Protein AF-R7UUR4-F1 (afdb_monomer_lite)

Secondary structure (DSSP, 8-state):
------EEEEEE-TTSPP-TTPEEPSS--GGG-SEEEEPPPSSGGGSS-EE---S-TTS--S-EEEEHHHHH-HHHHHTT--HHHHHHHHHHHHHH-----S-SSGGGSEEE-TTS-EEE--S-TT--EEEEETTT--BS--EETTEE-TTEEEEE---TT---S-HHHHTTSTT--S--BS-TTSTTB--TTS--HHHHHTTT--HHHHHHHSHHHHT------S--PPEEEEEE--SS---------SGGGGGGGHHHHTT-

Structure (mmCIF, N/CA/C/O backbone):
data_AF-R7UUR4-F1
#
_entry.id   AF-R7UUR4-F1
#
loop_
_atom_site.group_PDB
_atom_site.id
_atom_site.type_symbol
_atom_site.label_atom_id
_atom_site.label_alt_id
_atom_site.label_comp_id
_atom_site.label_asym_id
_atom_site.label_entity_id
_atom_site.label_seq_id
_atom_site.pdbx_PDB_ins_code
_atom_site.Cartn_x
_atom_site.Cartn_y
_atom_site.Cartn_z
_atom_site.occupancy
_atom_site.B_iso_or_equiv
_atom_site.auth_seq_id
_atom_site.auth_comp_id
_atom_site.auth_asym_id
_atom_site.auth_atom_id
_atom_site.pdbx_PDB_model_num
ATOM 1 N N . GLN A 1 1 ? -17.956 2.067 -7.823 1.00 68.88 1 GLN A N 1
ATOM 2 C CA . GLN A 1 1 ? -18.204 1.798 -6.394 1.00 68.88 1 GLN A CA 1
ATOM 3 C C . GLN A 1 1 ? -16.988 2.270 -5.619 1.00 68.88 1 GLN A C 1
ATOM 5 O O . GLN A 1 1 ? -15.881 2.048 -6.101 1.00 68.88 1 GLN A O 1
ATOM 10 N N . HIS A 1 2 ? -17.188 2.986 -4.513 1.00 73.00 2 HIS A N 1
ATOM 11 C CA . HIS A 1 2 ? -16.115 3.606 -3.731 1.00 73.00 2 HIS A CA 1
ATOM 12 C C . HIS A 1 2 ? -16.184 3.105 -2.290 1.00 73.00 2 HIS A C 1
ATOM 14 O O . HIS A 1 2 ? -17.275 2.951 -1.750 1.00 73.00 2 HIS A O 1
ATOM 20 N N . PHE A 1 3 ? -15.024 2.871 -1.682 1.00 84.75 3 PHE A N 1
ATOM 21 C CA . PHE A 1 3 ? -14.911 2.517 -0.269 1.00 84.75 3 PHE A CA 1
ATOM 22 C C . PHE A 1 3 ? -14.432 3.719 0.532 1.00 84.75 3 PHE A C 1
ATOM 24 O O . PHE A 1 3 ? -13.671 4.548 0.033 1.00 84.75 3 PHE A O 1
ATOM 31 N N . TYR A 1 4 ? -14.855 3.783 1.787 1.00 88.69 4 TYR A N 1
ATOM 32 C CA . TYR A 1 4 ? -14.419 4.790 2.741 1.00 88.69 4 TYR A CA 1
ATOM 33 C C . TYR A 1 4 ? -14.471 4.210 4.155 1.00 88.69 4 TYR A C 1
ATOM 35 O O . TYR A 1 4 ? -15.160 3.222 4.416 1.00 88.69 4 TYR A O 1
ATOM 43 N N . PHE A 1 5 ? -13.741 4.833 5.073 1.00 91.50 5 PHE A N 1
ATOM 44 C CA . PHE A 1 5 ? -13.812 4.493 6.489 1.00 91.50 5 PHE A CA 1
ATOM 45 C C . PHE A 1 5 ? -15.018 5.205 7.107 1.00 91.50 5 PHE A C 1
ATOM 47 O O . PHE A 1 5 ? -15.058 6.432 7.138 1.00 91.50 5 PHE A O 1
ATOM 54 N N . GLY A 1 6 ? -16.009 4.448 7.582 1.00 91.62 6 GLY A N 1
ATOM 55 C CA . GLY A 1 6 ? -17.209 5.020 8.204 1.00 91.62 6 GLY A CA 1
ATOM 56 C C . GLY A 1 6 ? -16.988 5.444 9.658 1.00 91.62 6 GLY A C 1
ATOM 57 O O . GLY A 1 6 ? -17.311 6.567 10.048 1.00 91.62 6 GLY A O 1
ATOM 58 N N . GLU A 1 7 ? -16.409 4.558 10.465 1.00 94.06 7 GLU A N 1
ATOM 59 C CA . GLU A 1 7 ? -16.083 4.804 11.870 1.00 94.06 7 GLU A CA 1
ATOM 60 C C . GLU A 1 7 ? -14.688 4.258 12.181 1.00 94.06 7 GLU A C 1
ATOM 62 O O . GLU A 1 7 ? -14.289 3.215 11.670 1.00 94.06 7 GLU A O 1
ATOM 67 N N . VAL A 1 8 ? -13.943 4.989 13.007 1.00 95.19 8 VAL A N 1
ATOM 68 C CA . VAL A 1 8 ? -12.624 4.605 13.509 1.00 95.19 8 VAL A CA 1
ATOM 69 C C . VAL A 1 8 ? -12.649 4.721 15.025 1.00 95.19 8 VAL A C 1
ATOM 71 O O . VAL A 1 8 ? -12.839 5.810 15.577 1.00 95.19 8 VAL A O 1
ATOM 74 N N . ILE A 1 9 ? -12.436 3.599 15.705 1.00 96.06 9 ILE A N 1
ATOM 75 C CA . ILE A 1 9 ? -12.397 3.542 17.164 1.00 96.06 9 ILE A CA 1
ATOM 76 C C . ILE A 1 9 ? -10.942 3.443 17.612 1.00 96.06 9 ILE A C 1
ATOM 78 O O . ILE A 1 9 ? -10.202 2.551 17.210 1.00 96.06 9 ILE A O 1
ATOM 82 N N . VAL A 1 10 ? -10.521 4.383 18.450 1.00 95.12 10 VAL A N 1
ATOM 83 C CA . VAL A 1 10 ? -9.152 4.489 18.944 1.00 95.12 10 VAL A CA 1
ATOM 84 C C . VAL A 1 10 ? -9.124 4.107 20.417 1.00 95.12 10 VAL A C 1
ATOM 86 O O . VAL A 1 10 ? -9.601 4.851 21.280 1.00 95.12 10 VAL A O 1
ATOM 89 N N . LEU A 1 11 ? -8.522 2.955 20.706 1.00 94.44 11 LEU A N 1
ATOM 90 C CA . LEU A 1 11 ? -8.260 2.503 22.065 1.00 94.44 11 LEU A CA 1
ATOM 91 C C . LEU A 1 11 ? -7.103 3.303 22.683 1.00 94.44 11 LEU A C 1
ATOM 93 O O . LEU A 1 11 ? -5.951 3.209 22.261 1.00 94.44 11 LEU A O 1
ATOM 97 N N . ILE A 1 12 ? -7.409 4.102 23.703 1.00 92.81 12 ILE A N 1
ATOM 98 C CA . ILE A 1 12 ? -6.443 4.959 24.389 1.00 92.81 12 ILE A CA 1
ATOM 99 C C . ILE A 1 12 ? -5.654 4.164 25.444 1.00 92.81 12 ILE A C 1
ATOM 101 O O . ILE A 1 12 ? -6.260 3.484 26.281 1.00 92.81 12 ILE A O 1
ATOM 105 N N . PRO A 1 13 ? -4.312 4.306 25.500 1.00 88.69 13 PRO A N 1
ATOM 106 C CA . PRO A 1 13 ? -3.494 3.668 26.527 1.00 88.69 13 PRO A CA 1
ATOM 107 C C . PRO A 1 13 ? -3.907 4.046 27.954 1.00 88.69 13 PRO A C 1
ATOM 109 O O . PRO A 1 13 ? -4.183 5.209 28.259 1.00 88.69 13 PRO A O 1
ATOM 112 N N . LYS A 1 14 ? -3.824 3.084 28.883 1.00 85.06 14 LYS A N 1
ATOM 113 C CA . LYS A 1 14 ? -4.091 3.306 30.321 1.00 85.06 14 LYS A CA 1
ATOM 114 C C . LYS A 1 14 ? -3.229 4.404 30.946 1.00 85.06 14 LYS A C 1
ATOM 116 O O . LYS A 1 14 ? -3.643 5.015 31.929 1.00 85.06 14 LYS A O 1
ATOM 121 N N . THR A 1 15 ? -2.040 4.631 30.393 1.00 86.94 15 THR A N 1
ATOM 122 C CA . THR A 1 15 ? -1.073 5.631 30.859 1.00 86.94 15 THR A CA 1
ATOM 123 C C . THR A 1 15 ? -1.507 7.067 30.571 1.00 86.94 15 THR A C 1
ATOM 125 O O . THR A 1 15 ? -0.958 7.991 31.163 1.00 86.94 15 THR A O 1
ATOM 128 N N . TRP A 1 16 ? -2.481 7.286 29.682 1.00 88.88 16 TRP A N 1
ATOM 129 C CA . TRP A 1 16 ? -2.965 8.625 29.356 1.00 88.88 16 TRP A CA 1
ATOM 130 C C . TRP A 1 16 ? -4.008 9.097 30.372 1.00 88.88 16 TRP A C 1
ATOM 132 O O . TRP A 1 16 ? -4.837 8.321 30.861 1.00 88.88 16 TRP A O 1
ATOM 142 N N . SER A 1 17 ? -4.005 10.396 30.674 1.00 89.56 17 SER A N 1
ATOM 143 C CA . SER A 1 17 ? -5.012 11.002 31.549 1.00 89.56 17 SER A CA 1
ATOM 144 C C . SER A 1 17 ? -6.419 10.845 30.954 1.00 89.56 17 SER A C 1
ATOM 146 O O . SER A 1 17 ? -6.593 11.040 29.745 1.00 89.56 17 SER A O 1
ATOM 148 N N . PRO A 1 18 ? -7.429 10.488 31.769 1.00 85.75 18 PRO A N 1
ATOM 149 C CA . PRO A 1 18 ? -8.798 10.354 31.287 1.00 85.75 18 PRO A CA 1
ATOM 150 C C . PRO A 1 18 ? -9.324 11.711 30.812 1.00 85.75 18 PRO A C 1
ATOM 152 O O . PRO A 1 18 ? -9.072 12.738 31.443 1.00 85.75 18 PRO A O 1
ATOM 155 N N . LYS A 1 19 ? -10.060 11.713 29.699 1.00 89.69 19 LYS A N 1
ATOM 156 C CA . LYS A 1 19 ? -10.781 12.885 29.194 1.00 89.69 19 LYS A CA 1
ATOM 157 C C . LYS A 1 19 ? -12.272 12.583 29.159 1.00 89.69 19 LYS A C 1
ATOM 159 O O . LYS A 1 19 ? -12.662 11.445 28.933 1.00 89.69 19 LYS A O 1
ATOM 164 N N . LEU A 1 20 ? -13.093 13.619 29.339 1.00 87.12 20 LEU A N 1
ATOM 165 C CA . LEU A 1 20 ? -14.551 13.485 29.445 1.00 87.12 20 LEU A CA 1
ATOM 166 C C . LEU A 1 20 ? -15.206 12.888 28.186 1.00 87.12 20 LEU A C 1
ATOM 168 O O . LEU A 1 20 ? -16.241 12.247 28.284 1.00 87.12 20 LEU A O 1
ATOM 172 N N . HIS A 1 21 ? -14.608 13.097 27.011 1.00 89.69 21 HIS A N 1
ATOM 173 C CA . HIS A 1 21 ? -15.119 12.581 25.737 1.00 89.69 21 HIS A CA 1
ATOM 174 C C . HIS A 1 21 ? -14.650 11.155 25.414 1.00 89.69 21 HIS A C 1
ATOM 176 O O . HIS A 1 21 ? -14.950 10.658 24.332 1.00 89.69 21 HIS A O 1
ATOM 182 N N . TYR A 1 22 ? -13.877 10.511 26.293 1.00 92.19 22 TYR A N 1
ATOM 183 C CA . TYR A 1 22 ? -13.515 9.111 26.101 1.00 92.19 22 TYR A CA 1
ATOM 184 C C . TYR A 1 22 ? -14.689 8.229 26.513 1.00 92.19 22 TYR A C 1
ATOM 186 O O . TYR A 1 22 ? -15.186 8.336 27.632 1.00 92.19 22 TYR A O 1
ATOM 194 N N . GLY A 1 23 ? -15.120 7.368 25.596 1.00 90.56 23 GLY A N 1
ATOM 195 C CA . GLY A 1 23 ? -16.073 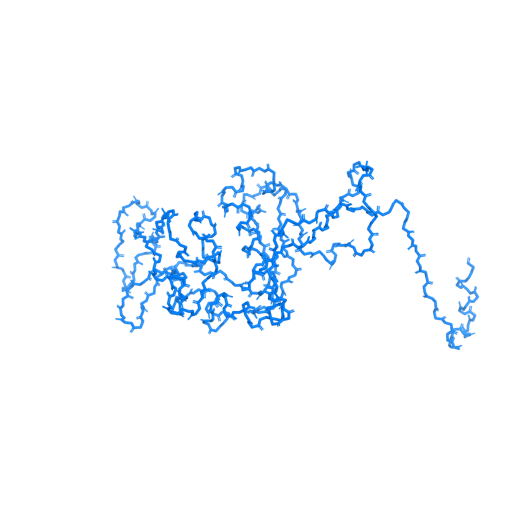6.309 25.883 1.00 90.56 23 GLY A CA 1
ATOM 196 C C . GLY A 1 23 ? -15.422 5.148 26.630 1.00 90.56 23 GLY A C 1
ATOM 197 O O . GLY A 1 23 ? -14.197 5.059 26.766 1.00 90.56 23 GLY A O 1
ATOM 198 N N . ASP A 1 24 ? -16.261 4.228 27.079 1.00 88.94 24 ASP A N 1
ATOM 199 C CA . ASP A 1 24 ? -15.811 2.954 27.616 1.00 88.94 24 ASP A CA 1
ATOM 200 C C . ASP A 1 24 ? -15.528 1.967 26.481 1.00 88.94 24 ASP A C 1
ATOM 202 O O . ASP A 1 24 ? -16.256 1.936 25.492 1.00 88.94 24 ASP A O 1
ATOM 206 N N . VAL A 1 25 ? -14.504 1.130 26.657 1.00 89.62 25 VAL A N 1
ATOM 207 C CA . VAL A 1 25 ? -14.295 -0.049 25.802 1.00 89.62 25 VAL A CA 1
ATOM 208 C C . VAL A 1 25 ? -15.478 -1.004 25.922 1.00 89.62 25 VAL A C 1
ATOM 210 O O . VAL A 1 25 ? -15.949 -1.296 27.033 1.00 89.62 25 VAL A O 1
ATOM 213 N N . GLU A 1 26 ? -15.912 -1.513 24.774 1.00 85.94 26 GLU A N 1
ATOM 214 C CA . GLU A 1 26 ? -16.935 -2.548 24.665 1.00 85.94 26 GLU A CA 1
ATOM 215 C C . GLU A 1 26 ? -16.303 -3.877 24.249 1.00 85.94 26 GLU A C 1
ATOM 217 O O . GLU A 1 26 ? -16.428 -4.864 24.977 1.00 85.94 26 GLU A O 1
ATOM 222 N N . GLN A 1 27 ? -15.592 -3.884 23.118 1.00 86.38 27 GLN A N 1
ATOM 223 C CA . GLN A 1 27 ? -14.971 -5.081 22.529 1.00 86.38 27 GLN A CA 1
ATOM 224 C C . GLN A 1 27 ? -13.542 -4.835 22.021 1.00 86.38 27 GLN A C 1
ATOM 226 O O . GLN A 1 27 ? -12.842 -5.779 21.664 1.00 86.38 27 GLN A O 1
ATOM 231 N N . GLU A 1 28 ? -13.095 -3.582 21.999 1.00 91.62 28 GLU A N 1
ATOM 232 C CA . GLU A 1 28 ? -11.815 -3.168 21.444 1.00 91.62 28 GLU A CA 1
ATOM 233 C C . GLU A 1 28 ? -10.657 -3.669 22.308 1.00 91.62 28 GLU A C 1
ATOM 235 O O . GLU A 1 28 ? -10.543 -3.347 23.494 1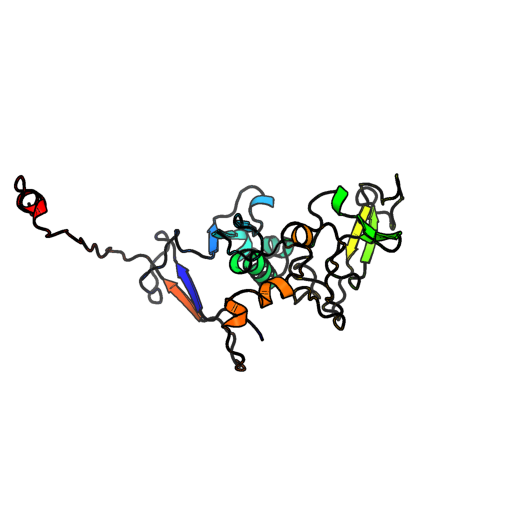.00 91.62 28 GLU A O 1
ATOM 240 N N . SER A 1 29 ? -9.760 -4.436 21.697 1.00 90.25 29 SER A N 1
ATOM 241 C CA . SER A 1 29 ? -8.604 -5.023 22.364 1.00 90.25 29 SER A CA 1
ATOM 242 C C . SER A 1 29 ? -7.406 -5.102 21.419 1.00 90.25 29 SER A C 1
ATOM 244 O O . SER A 1 29 ? -7.531 -4.868 20.218 1.00 90.25 29 SER A O 1
ATOM 246 N N . ILE A 1 30 ? -6.238 -5.455 21.961 1.00 86.94 30 ILE A N 1
ATOM 247 C CA . ILE A 1 30 ? -5.037 -5.700 21.151 1.00 86.94 30 ILE A CA 1
ATOM 248 C C . ILE A 1 30 ? -5.191 -6.924 20.235 1.00 86.94 30 ILE A C 1
ATOM 250 O O . ILE A 1 30 ? -4.599 -6.958 19.165 1.00 86.94 30 ILE A O 1
ATOM 254 N N . ASP A 1 31 ? -6.012 -7.901 20.624 1.00 88.88 31 ASP A N 1
ATOM 255 C CA . ASP A 1 31 ? -6.205 -9.148 19.873 1.00 88.88 31 ASP A CA 1
ATOM 256 C C . ASP A 1 31 ? -7.177 -8.978 18.694 1.00 88.88 31 ASP A C 1
ATOM 258 O O . ASP A 1 31 ? -7.245 -9.827 17.810 1.00 88.88 31 ASP A O 1
ATOM 262 N N . THR A 1 32 ? -7.938 -7.881 18.678 1.00 90.56 32 THR A N 1
ATOM 263 C CA . THR A 1 32 ? -8.959 -7.574 17.665 1.00 90.56 32 THR A CA 1
ATOM 264 C C . THR A 1 32 ? -8.643 -6.299 16.885 1.00 90.56 32 THR A C 1
ATOM 266 O O . THR A 1 32 ? -9.535 -5.730 16.264 1.00 90.56 32 THR A O 1
ATOM 269 N N . MET A 1 33 ? -7.418 -5.780 16.987 1.00 94.25 33 MET A N 1
ATOM 270 C CA . MET A 1 33 ? -7.048 -4.506 16.375 1.00 94.25 33 MET A CA 1
ATOM 271 C C . MET A 1 33 ? -6.783 -4.650 14.874 1.00 94.25 33 MET A C 1
ATOM 273 O O . MET A 1 33 ? -6.064 -5.550 14.448 1.00 94.25 33 MET A O 1
ATOM 277 N N . ASP A 1 34 ? -7.261 -3.691 14.085 1.00 96.50 34 ASP A N 1
ATOM 278 C CA . ASP A 1 34 ? -6.845 -3.560 12.685 1.00 96.50 34 ASP A CA 1
ATOM 279 C C . ASP A 1 34 ? -5.497 -2.841 12.561 1.00 96.50 34 ASP A C 1
ATOM 281 O O . ASP A 1 34 ? -4.689 -3.138 11.681 1.00 96.50 34 ASP A O 1
ATOM 285 N N . VAL A 1 35 ? -5.243 -1.879 13.457 1.00 97.00 35 VAL A N 1
ATOM 286 C CA . VAL A 1 35 ? -4.061 -1.012 13.431 1.00 97.00 35 VAL A CA 1
ATOM 287 C C . VAL A 1 35 ? -3.428 -0.918 14.816 1.00 97.00 35 VAL A C 1
ATOM 289 O O . VAL A 1 35 ? -4.050 -0.455 15.772 1.00 97.00 35 VAL A O 1
ATOM 292 N N . LEU A 1 36 ? -2.149 -1.274 14.904 1.00 95.38 36 LEU A N 1
ATOM 293 C CA . LEU A 1 36 ? -1.300 -1.050 16.066 1.00 95.38 36 LEU A CA 1
ATOM 294 C C . LEU A 1 36 ? -0.450 0.204 15.855 1.00 95.38 36 LEU A C 1
ATOM 296 O O . LEU A 1 36 ? 0.329 0.274 14.908 1.00 95.38 36 LEU A O 1
ATOM 300 N N . ILE A 1 37 ? -0.535 1.165 16.776 1.00 94.69 37 ILE A N 1
ATOM 301 C CA . ILE A 1 37 ? 0.374 2.317 16.808 1.00 94.69 37 ILE A CA 1
ATOM 302 C C . ILE A 1 37 ? 1.427 2.081 17.892 1.00 94.69 37 ILE A C 1
ATOM 304 O O . ILE A 1 37 ? 1.169 2.260 19.084 1.00 94.69 37 ILE A O 1
ATOM 308 N N . GLY A 1 38 ? 2.617 1.667 17.466 1.00 91.94 38 GLY A N 1
ATOM 309 C CA . GLY A 1 38 ? 3.773 1.443 18.326 1.00 91.94 38 GLY A CA 1
ATOM 310 C C . GLY A 1 38 ? 4.575 2.719 18.623 1.00 91.94 38 GLY A C 1
ATOM 311 O O . GLY A 1 38 ? 4.404 3.751 17.965 1.00 91.94 38 GLY A O 1
ATOM 312 N N . PRO A 1 39 ? 5.483 2.675 19.612 1.00 90.94 39 PRO A N 1
ATOM 313 C CA . PRO A 1 39 ? 6.430 3.757 19.849 1.00 90.94 39 PRO A CA 1
ATOM 314 C C . PRO A 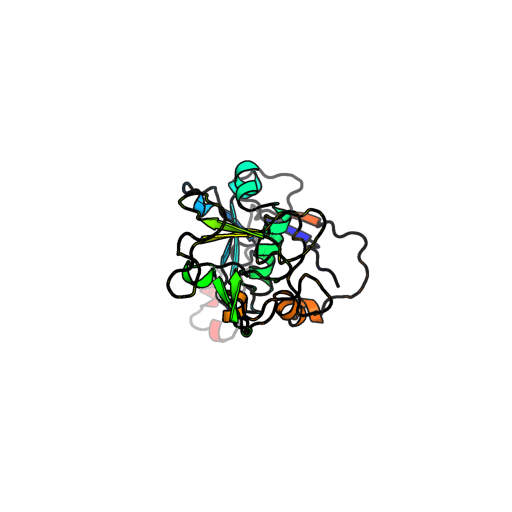1 39 ? 7.465 3.845 18.721 1.00 90.94 39 PRO A C 1
ATOM 316 O O . PRO A 1 39 ? 7.800 2.842 18.088 1.00 90.94 39 PRO A O 1
ATOM 319 N N . LYS A 1 40 ? 8.031 5.038 18.524 1.00 88.19 40 LYS A N 1
ATOM 320 C CA . LYS A 1 40 ? 9.165 5.274 17.631 1.00 88.19 40 LYS A CA 1
ATOM 321 C C . LYS A 1 40 ? 10.280 4.272 17.905 1.00 88.19 40 LYS A C 1
ATOM 323 O O . LYS A 1 40 ? 10.787 4.159 19.022 1.00 88.19 40 LYS A O 1
ATOM 328 N N . ALA A 1 41 ? 10.720 3.605 16.852 1.00 80.06 41 ALA A N 1
ATOM 329 C CA . ALA A 1 41 ? 11.875 2.740 16.895 1.00 80.06 41 ALA A CA 1
ATOM 330 C C . ALA A 1 41 ? 13.173 3.534 16.681 1.00 80.06 41 ALA A C 1
ATOM 332 O O . ALA A 1 41 ? 13.239 4.483 15.894 1.00 80.06 41 ALA A O 1
ATOM 333 N N . ASN A 1 42 ? 14.243 3.097 17.353 1.00 70.44 42 ASN A N 1
ATOM 334 C CA . ASN A 1 42 ? 15.568 3.724 17.268 1.00 70.44 42 ASN A CA 1
ATOM 335 C C . ASN A 1 42 ? 16.260 3.519 15.905 1.00 70.44 42 ASN A C 1
ATOM 337 O O . ASN A 1 42 ? 17.206 4.233 15.585 1.00 70.44 42 ASN A O 1
ATOM 341 N N . LYS A 1 43 ? 15.811 2.552 15.093 1.00 69.38 43 LYS A N 1
ATOM 342 C CA . LYS A 1 43 ? 16.287 2.350 13.715 1.00 69.38 43 LYS A CA 1
ATOM 343 C C . LYS A 1 43 ? 15.300 2.997 12.741 1.00 69.38 43 LYS A C 1
ATOM 345 O O . LYS A 1 43 ? 14.112 2.719 12.822 1.00 69.38 43 LYS A O 1
ATOM 350 N N . ILE A 1 44 ? 15.785 3.813 11.799 1.00 54.66 44 ILE A N 1
ATOM 351 C CA . ILE A 1 44 ? 14.941 4.561 10.840 1.00 54.66 44 ILE A CA 1
ATOM 352 C C . ILE A 1 44 ? 14.027 3.627 10.033 1.00 54.66 44 ILE A C 1
ATOM 354 O O . ILE A 1 44 ? 12.827 3.865 9.969 1.00 54.66 44 ILE A O 1
ATOM 358 N N . SER A 1 45 ? 14.561 2.518 9.504 1.00 59.59 45 SER A N 1
ATOM 359 C CA . SER A 1 45 ? 13.779 1.516 8.758 1.00 59.59 45 SER A CA 1
ATOM 360 C C . SER A 1 45 ? 12.714 0.801 9.596 1.00 59.59 45 SER A C 1
ATOM 362 O O . SER A 1 45 ? 11.879 0.097 9.047 1.00 59.59 45 SER A O 1
ATOM 364 N N . SER A 1 46 ? 12.737 0.969 10.919 1.00 67.31 46 SER A N 1
ATOM 365 C CA . SER A 1 46 ? 11.779 0.368 11.842 1.00 67.31 46 SER A CA 1
ATOM 366 C C . SER A 1 46 ? 10.576 1.276 12.133 1.00 67.31 46 SER A C 1
ATOM 368 O O . SER A 1 46 ? 9.709 0.867 12.901 1.00 67.31 46 SER A O 1
ATOM 370 N N . ASN A 1 47 ? 10.515 2.482 11.549 1.00 85.56 47 ASN A N 1
ATOM 371 C CA . ASN A 1 47 ? 9.336 3.356 11.620 1.00 85.56 47 ASN A CA 1
ATOM 372 C C . ASN A 1 47 ? 8.440 3.276 10.377 1.00 85.56 47 ASN A C 1
ATOM 374 O O . ASN A 1 47 ? 7.384 3.909 10.366 1.00 85.56 47 ASN A O 1
ATOM 378 N N . ALA A 1 48 ? 8.852 2.508 9.363 1.00 90.19 48 ALA A N 1
ATOM 379 C CA . ALA A 1 48 ? 8.070 2.285 8.159 1.00 90.19 48 ALA A CA 1
ATOM 380 C C . ALA A 1 48 ? 6.734 1.609 8.507 1.00 90.19 48 ALA A C 1
ATOM 382 O O . ALA A 1 48 ? 6.740 0.612 9.239 1.00 90.19 48 ALA A O 1
ATOM 383 N N . PRO A 1 49 ? 5.606 2.139 8.008 1.00 94.75 49 PRO A N 1
ATOM 384 C CA . PRO A 1 49 ? 4.341 1.418 7.999 1.00 94.75 49 PRO A CA 1
ATOM 385 C C . PRO A 1 49 ? 4.502 0.058 7.324 1.00 94.75 49 PRO A C 1
ATOM 387 O O . PRO A 1 49 ? 5.252 -0.062 6.356 1.00 94.75 49 PRO A O 1
ATOM 390 N N . TYR A 1 50 ? 3.854 -0.962 7.878 1.00 94.75 50 TYR A N 1
ATOM 391 C CA . TYR A 1 50 ? 3.791 -2.280 7.259 1.00 94.75 50 TYR A CA 1
ATOM 392 C C . TYR A 1 50 ? 2.556 -3.037 7.727 1.00 94.75 50 TYR A C 1
ATOM 394 O O . TYR A 1 50 ? 2.019 -2.780 8.806 1.00 94.75 50 TYR A O 1
ATOM 402 N N . THR A 1 51 ? 2.180 -4.050 6.961 1.00 96.75 51 THR A N 1
ATOM 403 C CA . THR A 1 51 ? 1.112 -4.980 7.304 1.00 96.75 51 THR A CA 1
ATOM 404 C C . THR A 1 51 ? 1.680 -6.374 7.512 1.00 96.75 51 THR A C 1
ATOM 406 O O . THR A 1 51 ? 2.436 -6.888 6.685 1.00 96.75 51 THR A O 1
ATOM 409 N N . LEU A 1 52 ? 1.304 -7.025 8.615 1.00 93.81 52 LEU A N 1
ATOM 410 C CA . LEU A 1 52 ? 1.640 -8.429 8.821 1.00 93.81 52 LEU A CA 1
ATOM 411 C C . LEU A 1 52 ? 0.668 -9.309 8.026 1.00 93.81 52 LEU A C 1
ATOM 413 O O . LEU A 1 52 ? -0.420 -9.636 8.490 1.00 93.81 52 LEU A O 1
ATOM 417 N N . GLN A 1 53 ? 1.066 -9.699 6.817 1.00 90.00 53 GLN A N 1
ATOM 418 C CA . GLN A 1 53 ? 0.239 -10.479 5.895 1.00 90.00 53 GLN A CA 1
ATOM 419 C C . GLN A 1 53 ? 0.864 -11.855 5.628 1.00 90.00 53 GLN A C 1
ATOM 421 O O . GLN A 1 53 ? 1.833 -11.984 4.881 1.00 90.00 53 GLN A O 1
ATOM 426 N N . MET A 1 54 ? 0.298 -12.900 6.242 1.00 88.94 54 MET A N 1
ATOM 427 C CA . MET A 1 54 ? 0.787 -14.287 6.122 1.00 88.94 54 MET A CA 1
ATOM 428 C C . MET A 1 54 ? -0.162 -15.202 5.328 1.00 88.94 54 MET A C 1
ATOM 430 O O . MET A 1 54 ? 0.239 -16.292 4.931 1.00 88.94 54 MET A O 1
ATOM 434 N N . LYS A 1 55 ? -1.413 -14.778 5.094 1.00 91.69 55 LYS A N 1
ATOM 435 C CA . LYS A 1 55 ? -2.491 -15.633 4.558 1.00 91.69 55 LYS A CA 1
ATOM 436 C C . LYS A 1 55 ? -2.566 -15.703 3.023 1.00 91.69 55 LYS A C 1
ATOM 438 O O . LYS A 1 55 ? -3.428 -16.398 2.498 1.00 91.69 55 LYS A O 1
ATOM 443 N N . GLY A 1 56 ? -1.664 -15.035 2.305 1.00 94.81 56 GLY A N 1
ATOM 444 C CA . GLY A 1 56 ? -1.626 -15.051 0.838 1.00 94.81 56 GLY A CA 1
ATOM 445 C C . GLY A 1 56 ? -2.561 -14.034 0.176 1.00 94.81 56 GLY A C 1
ATOM 446 O O . GLY A 1 56 ? -3.211 -13.233 0.849 1.00 94.81 56 GLY A O 1
ATOM 447 N N . CYS A 1 57 ? -2.616 -14.070 -1.157 1.00 97.25 57 CYS A N 1
ATOM 448 C CA . CYS A 1 57 ? -3.410 -13.132 -1.947 1.00 97.25 57 CYS A CA 1
ATOM 449 C C . CYS A 1 57 ? -4.918 -13.257 -1.685 1.00 97.25 57 CYS A C 1
ATOM 451 O O . CYS A 1 57 ? -5.426 -14.370 -1.548 1.00 97.25 57 CYS A O 1
ATOM 453 N N . GLY A 1 58 ? -5.638 -12.131 -1.636 1.00 96.81 58 GLY A N 1
ATOM 454 C CA . GLY A 1 58 ? -7.094 -12.110 -1.445 1.00 96.81 58 GLY A CA 1
ATOM 455 C C . GLY A 1 58 ? -7.548 -12.362 -0.005 1.00 96.81 58 GLY A C 1
ATOM 456 O O . GLY A 1 58 ? -8.747 -12.343 0.264 1.00 96.81 58 GLY A O 1
ATOM 457 N N . ASN A 1 59 ? -6.613 -12.611 0.917 1.00 97.12 59 ASN A N 1
ATOM 458 C CA . ASN A 1 59 ? -6.902 -12.937 2.307 1.00 97.12 59 ASN A CA 1
ATOM 459 C C . ASN A 1 59 ? -6.456 -11.817 3.242 1.00 97.12 59 ASN A C 1
ATOM 461 O O . ASN A 1 59 ? -5.376 -11.248 3.093 1.00 97.12 59 ASN A O 1
ATOM 465 N N . MET A 1 60 ? -7.274 -11.571 4.260 1.00 96.56 60 MET A N 1
ATOM 466 C CA . MET A 1 60 ? -7.014 -10.548 5.262 1.00 96.56 60 MET A CA 1
ATOM 467 C C . MET A 1 60 ? -5.741 -10.850 6.075 1.00 96.56 60 MET A C 1
ATOM 469 O O . MET A 1 60 ? -5.544 -11.969 6.565 1.00 96.56 60 MET A O 1
ATOM 473 N N . GLY A 1 61 ? -4.885 -9.841 6.227 1.00 95.94 61 GLY A N 1
ATOM 474 C CA . GLY A 1 61 ? -3.715 -9.851 7.099 1.00 95.94 61 GLY A CA 1
ATOM 475 C C . GLY A 1 61 ? -4.075 -9.895 8.588 1.00 95.94 61 GLY A C 1
ATOM 476 O O . GLY A 1 61 ? -5.239 -9.990 8.967 1.00 95.94 61 GLY A O 1
ATOM 477 N N . GLU A 1 62 ? -3.057 -9.855 9.443 1.00 94.69 62 GLU A N 1
ATOM 478 C CA . GLU A 1 62 ? -3.221 -9.889 10.902 1.00 94.69 62 GLU A CA 1
ATOM 479 C C . GLU A 1 62 ? -3.475 -8.491 11.475 1.00 94.69 62 GLU A C 1
ATOM 481 O O . GLU A 1 62 ? -4.466 -8.288 12.163 1.00 94.69 62 GLU A O 1
ATOM 486 N N . PHE A 1 63 ? -2.609 -7.519 11.165 1.00 96.31 63 PHE A N 1
ATOM 487 C CA . PHE A 1 63 ? -2.771 -6.111 11.548 1.00 96.31 63 PHE A CA 1
ATOM 488 C C . PHE A 1 63 ? -1.834 -5.206 10.735 1.00 96.31 63 PHE A C 1
ATOM 490 O O . PHE A 1 63 ? -0.815 -5.656 10.197 1.00 96.31 63 PHE A O 1
ATOM 497 N N . ILE A 1 64 ? -2.158 -3.915 10.701 1.00 97.69 64 ILE A N 1
ATOM 498 C CA . ILE A 1 64 ? -1.293 -2.836 10.217 1.00 97.69 64 ILE A CA 1
ATOM 499 C C . ILE A 1 64 ? -0.482 -2.297 11.393 1.00 97.69 64 ILE A C 1
ATOM 501 O O . ILE A 1 64 ? -1.030 -1.964 12.441 1.00 97.69 64 ILE A O 1
ATOM 505 N N . HIS A 1 65 ? 0.825 -2.154 11.228 1.00 96.12 65 HIS A N 1
ATOM 506 C CA . HIS A 1 65 ? 1.697 -1.515 12.201 1.00 96.12 65 HIS A CA 1
ATOM 507 C C . HIS A 1 65 ? 2.095 -0.115 11.737 1.00 96.12 65 HIS A C 1
ATOM 509 O O . HIS A 1 65 ? 2.746 0.058 10.707 1.00 96.12 65 HIS A O 1
ATOM 515 N N . LEU A 1 66 ? 1.784 0.882 12.559 1.00 95.88 66 LEU A N 1
ATOM 516 C CA . LEU A 1 66 ? 2.240 2.261 12.426 1.00 95.88 66 LEU A CA 1
ATOM 517 C C . LEU A 1 66 ? 3.080 2.645 13.647 1.00 95.88 66 LEU A C 1
ATOM 519 O O . LEU A 1 66 ? 3.036 1.992 14.688 1.00 95.88 66 LEU A O 1
ATOM 523 N N . THR A 1 67 ? 3.821 3.746 13.551 1.00 94.88 67 THR A N 1
ATOM 524 C CA . THR A 1 67 ? 4.552 4.313 14.695 1.00 94.88 67 THR A CA 1
ATOM 525 C C . THR A 1 67 ? 4.049 5.702 15.047 1.00 94.88 67 THR A C 1
ATOM 527 O O . THR A 1 67 ? 3.553 6.436 14.191 1.00 94.88 67 THR A O 1
ATOM 530 N N . ASP A 1 68 ? 4.204 6.111 16.304 1.00 92.81 68 ASP A N 1
ATOM 531 C CA . ASP A 1 68 ? 3.891 7.480 16.716 1.00 92.81 68 ASP A CA 1
ATOM 532 C C . ASP A 1 68 ? 4.745 8.531 15.982 1.00 92.81 68 ASP A C 1
ATOM 534 O O . ASP A 1 68 ? 4.253 9.630 15.725 1.00 92.81 68 ASP A O 1
ATOM 538 N N . ALA A 1 69 ? 5.970 8.179 15.577 1.00 92.94 69 ALA A N 1
ATOM 539 C CA . ALA A 1 69 ? 6.811 8.985 14.698 1.00 92.94 69 ALA A CA 1
ATOM 540 C C . ALA A 1 69 ? 6.144 9.201 13.338 1.00 92.94 69 ALA A C 1
ATOM 542 O O . ALA A 1 69 ? 5.936 10.345 12.951 1.00 92.94 69 ALA A O 1
ATOM 543 N N . PHE A 1 70 ? 5.720 8.130 12.659 1.00 93.50 70 PHE A N 1
ATOM 544 C CA . PHE A 1 70 ? 4.970 8.253 11.408 1.00 93.50 70 PHE A CA 1
ATOM 545 C C . PHE A 1 70 ? 3.710 9.117 11.585 1.00 93.50 70 PHE A C 1
ATOM 547 O O . PHE A 1 70 ? 3.423 9.977 10.754 1.00 93.50 70 PHE A O 1
ATOM 554 N N . MET A 1 71 ? 2.981 8.953 12.692 1.00 92.56 71 MET A N 1
ATOM 555 C CA . MET A 1 71 ? 1.735 9.686 12.937 1.00 92.56 71 MET A CA 1
ATOM 556 C C . MET A 1 71 ? 1.930 11.180 13.236 1.00 92.56 71 MET A C 1
ATOM 558 O O . MET A 1 71 ? 1.046 11.968 12.909 1.00 92.56 71 MET A O 1
ATOM 562 N N . LYS A 1 72 ? 3.041 11.577 13.873 1.00 93.38 72 LYS A N 1
ATOM 563 C CA . LYS A 1 72 ? 3.225 12.939 14.419 1.00 93.38 72 LYS A CA 1
ATOM 564 C C . LYS A 1 72 ? 4.333 13.758 13.758 1.00 93.38 72 LYS A C 1
ATOM 566 O O . LYS A 1 72 ? 4.299 14.978 13.859 1.00 93.38 72 LYS A O 1
ATOM 571 N N . ASP A 1 73 ? 5.323 13.113 13.152 1.00 93.25 73 ASP A N 1
ATOM 572 C CA . ASP A 1 73 ? 6.477 13.767 12.533 1.00 93.25 73 ASP A CA 1
ATOM 573 C C . ASP A 1 73 ? 6.300 13.784 11.011 1.00 93.25 73 ASP A C 1
ATOM 575 O O . ASP A 1 73 ? 6.302 12.739 10.356 1.00 93.25 73 ASP A O 1
ATOM 579 N N . ASP A 1 74 ? 6.097 14.974 10.445 1.00 93.12 74 ASP A N 1
ATOM 580 C CA . ASP A 1 74 ? 5.900 15.159 9.003 1.00 93.12 74 ASP A CA 1
ATOM 581 C C . ASP A 1 74 ? 7.141 14.783 8.189 1.00 93.12 74 ASP A C 1
ATOM 583 O O . ASP A 1 74 ? 7.000 14.196 7.120 1.00 93.12 74 ASP A O 1
ATOM 587 N N . SER A 1 75 ? 8.342 15.018 8.728 1.00 91.38 75 SER A N 1
ATOM 588 C CA . SER A 1 75 ? 9.607 14.626 8.092 1.00 91.38 75 SER A CA 1
ATOM 589 C C . SER A 1 75 ? 9.772 13.106 8.057 1.00 91.38 75 SER A C 1
ATOM 591 O O . SER A 1 75 ? 10.301 12.545 7.095 1.00 91.38 75 SER A O 1
ATOM 593 N N . GLU A 1 76 ? 9.292 12.404 9.089 1.00 90.25 76 GLU A N 1
ATOM 594 C CA . GLU A 1 76 ? 9.272 10.941 9.073 1.00 90.25 76 GLU A CA 1
ATOM 595 C C . GLU A 1 76 ? 8.253 10.412 8.058 1.00 90.25 76 GLU A C 1
ATOM 597 O O . GLU A 1 76 ? 8.581 9.513 7.287 1.00 90.25 76 GLU A O 1
ATOM 602 N N . ALA A 1 77 ? 7.043 10.976 8.023 1.00 91.25 77 ALA A N 1
ATOM 603 C CA . ALA A 1 77 ? 5.988 10.534 7.113 1.00 91.25 77 ALA A CA 1
ATOM 604 C C . ALA A 1 77 ? 6.324 10.780 5.632 1.00 91.25 77 ALA A C 1
ATOM 606 O O . ALA A 1 77 ? 6.050 9.919 4.795 1.00 91.25 77 ALA A O 1
ATOM 607 N N . GLU A 1 78 ? 6.962 11.909 5.305 1.00 90.31 78 GLU A N 1
ATOM 608 C CA . GLU A 1 78 ? 7.309 12.294 3.929 1.00 90.31 78 GLU A CA 1
ATOM 609 C C . GLU A 1 78 ? 8.175 11.244 3.209 1.00 90.31 78 GLU A C 1
ATOM 611 O O . GLU A 1 78 ? 8.063 11.073 1.995 1.00 90.31 78 GLU A O 1
ATOM 616 N N . LYS A 1 79 ? 8.961 10.455 3.954 1.00 89.44 79 LYS A N 1
ATOM 617 C CA . LYS A 1 79 ? 9.773 9.347 3.416 1.00 89.44 79 LYS A CA 1
ATOM 618 C C . LYS A 1 79 ? 8.941 8.259 2.736 1.00 89.44 79 LYS A C 1
ATOM 620 O O . LYS A 1 79 ? 9.436 7.601 1.823 1.00 89.44 79 LYS A O 1
ATOM 625 N N . TYR A 1 80 ? 7.706 8.062 3.193 1.00 89.50 80 TYR A N 1
ATOM 626 C CA . TYR A 1 80 ? 6.793 7.021 2.713 1.00 89.50 80 TYR A CA 1
ATOM 627 C C . TYR A 1 80 ? 5.702 7.592 1.795 1.00 89.50 80 TYR A C 1
ATOM 629 O O . TYR A 1 80 ? 5.097 6.858 1.017 1.00 89.50 80 TYR A O 1
ATOM 637 N N . GLY A 1 81 ? 5.478 8.907 1.850 1.00 90.88 81 GLY A N 1
ATOM 638 C CA . GLY A 1 81 ? 4.468 9.621 1.075 1.00 90.88 81 GLY A CA 1
ATOM 639 C C . GLY A 1 81 ? 3.323 10.165 1.936 1.00 90.88 81 GLY A C 1
ATOM 640 O O . GLY A 1 81 ? 3.354 10.078 3.165 1.00 90.88 81 GLY A O 1
ATOM 641 N N . PRO A 1 82 ? 2.284 10.745 1.310 1.00 93.31 82 PRO A N 1
ATOM 642 C CA . PRO A 1 82 ? 1.142 11.290 2.036 1.00 93.31 82 PRO A CA 1
ATOM 643 C C . PRO A 1 82 ? 0.479 10.228 2.921 1.00 93.31 82 PRO A C 1
ATOM 645 O O . PRO A 1 82 ? 0.093 9.168 2.428 1.00 93.31 82 PRO A O 1
ATOM 648 N N . ARG A 1 83 ? 0.279 10.527 4.213 1.00 94.12 83 ARG A N 1
ATOM 649 C CA . ARG A 1 83 ? -0.236 9.561 5.207 1.00 94.12 83 ARG A CA 1
ATOM 650 C C . ARG A 1 83 ? -1.509 8.842 4.769 1.00 94.12 83 ARG A C 1
ATOM 652 O O . ARG A 1 83 ? -1.626 7.646 4.991 1.00 94.12 83 ARG A O 1
ATOM 659 N N . GLY A 1 84 ? -2.433 9.550 4.115 1.00 93.44 84 GLY A N 1
ATOM 660 C CA . GLY A 1 84 ? -3.661 8.948 3.589 1.00 93.44 84 GLY A CA 1
ATOM 661 C C . GLY A 1 84 ? -3.393 7.877 2.527 1.00 93.44 84 GLY A C 1
ATOM 662 O O . GLY A 1 84 ? -3.974 6.801 2.592 1.00 93.44 84 GLY A O 1
ATOM 663 N N . LYS A 1 85 ? -2.465 8.125 1.594 1.00 95.06 85 LYS A N 1
ATOM 664 C CA . LYS A 1 85 ? -2.085 7.143 0.566 1.00 95.06 85 LYS A CA 1
ATOM 665 C C . LYS A 1 85 ? -1.364 5.946 1.174 1.00 95.06 85 LYS A C 1
ATOM 667 O O . LYS A 1 85 ? -1.633 4.819 0.782 1.00 95.06 85 LYS A O 1
ATOM 672 N N . VAL A 1 86 ? -0.488 6.190 2.148 1.00 95.88 86 VAL A N 1
ATOM 673 C CA . VAL A 1 86 ? 0.217 5.125 2.874 1.00 95.88 86 VAL A CA 1
ATOM 674 C C . VAL A 1 86 ? -0.765 4.268 3.672 1.00 95.88 86 VAL A C 1
ATOM 676 O O . VAL A 1 86 ? -0.681 3.049 3.625 1.00 95.88 86 VAL A O 1
ATOM 679 N N . LEU A 1 87 ? -1.754 4.879 4.330 1.00 95.75 87 LEU A N 1
ATOM 680 C CA . LEU A 1 87 ? -2.800 4.134 5.026 1.00 95.75 87 LEU A CA 1
ATOM 681 C C . LEU A 1 87 ? -3.627 3.277 4.061 1.00 95.75 87 LEU A C 1
ATOM 683 O O . LEU A 1 87 ? -3.908 2.132 4.378 1.00 95.75 87 LEU A O 1
ATOM 687 N N . VAL A 1 88 ? -3.999 3.797 2.887 1.00 96.31 88 VAL A N 1
ATOM 688 C CA . VAL A 1 88 ? -4.737 3.017 1.875 1.00 96.31 88 VAL A CA 1
ATOM 689 C C . VAL A 1 88 ? -3.870 1.900 1.282 1.00 96.31 88 VAL A C 1
ATOM 691 O O . VAL A 1 88 ? -4.384 0.821 1.000 1.00 96.31 88 VAL A O 1
ATOM 694 N N . HIS A 1 89 ? -2.566 2.134 1.125 1.00 97.38 89 HIS A N 1
ATOM 695 C CA . HIS A 1 89 ? -1.599 1.115 0.722 1.00 97.38 89 HIS A CA 1
ATOM 696 C C . HIS A 1 89 ? -1.554 -0.035 1.743 1.00 97.38 89 HIS A C 1
ATOM 698 O O . HIS A 1 89 ? -1.848 -1.173 1.393 1.00 97.38 89 HIS A O 1
ATOM 704 N N . GLU A 1 90 ? -1.340 0.263 3.026 1.00 97.62 90 GLU A N 1
ATOM 705 C CA . GLU A 1 90 ? -1.366 -0.762 4.079 1.00 97.62 90 GLU A CA 1
ATOM 706 C C . GLU A 1 90 ? -2.745 -1.409 4.243 1.00 97.62 90 GLU A C 1
ATOM 708 O O . GLU A 1 90 ? -2.853 -2.614 4.439 1.00 97.62 90 GLU A O 1
ATOM 713 N N . TRP A 1 91 ? -3.829 -0.649 4.084 1.00 97.25 91 TRP A N 1
ATOM 714 C CA . TRP A 1 91 ? -5.180 -1.207 4.094 1.00 97.25 91 TRP A CA 1
ATOM 715 C C . TRP A 1 91 ? -5.408 -2.191 2.944 1.00 97.25 91 TRP A C 1
ATOM 717 O O . TRP A 1 91 ? -6.111 -3.184 3.113 1.00 97.25 91 TRP A O 1
ATOM 727 N N . GLY A 1 92 ? -4.798 -1.954 1.781 1.00 97.25 92 GLY A N 1
ATOM 728 C CA . GLY A 1 92 ? -4.838 -2.880 0.655 1.00 97.25 92 GLY A CA 1
ATOM 729 C C . GLY A 1 92 ? -4.165 -4.218 0.969 1.00 97.25 92 GLY A C 1
ATOM 730 O O . GLY A 1 92 ? -4.741 -5.271 0.685 1.00 97.25 92 GLY A O 1
ATOM 731 N N . HIS A 1 93 ? -2.998 -4.188 1.617 1.00 97.88 93 HIS A N 1
ATOM 732 C CA . HIS A 1 93 ? -2.351 -5.390 2.154 1.00 97.88 93 HIS A CA 1
ATOM 733 C C . HIS A 1 93 ? -3.226 -6.067 3.212 1.00 97.88 93 HIS A C 1
ATOM 735 O O . HIS A 1 93 ? -3.472 -7.271 3.166 1.00 97.88 93 HIS A O 1
ATOM 741 N N . TYR A 1 94 ? -3.747 -5.279 4.151 1.00 97.81 94 TYR A N 1
ATOM 742 C CA . TYR A 1 94 ? -4.469 -5.783 5.307 1.00 97.81 94 TYR A CA 1
ATOM 743 C C . TYR A 1 94 ? -5.812 -6.391 4.945 1.00 97.81 94 TYR A C 1
ATOM 745 O O . TYR A 1 94 ? -6.070 -7.532 5.302 1.00 97.81 94 TYR A O 1
ATOM 753 N N . ARG A 1 95 ? -6.683 -5.661 4.252 1.00 96.44 95 ARG A N 1
ATOM 754 C CA . ARG A 1 95 ? -8.055 -6.115 4.034 1.00 96.44 95 ARG A CA 1
ATOM 755 C C . ARG A 1 95 ? -8.168 -7.085 2.868 1.00 96.44 95 ARG A C 1
ATOM 757 O O . ARG A 1 95 ? -8.897 -8.064 2.973 1.00 96.44 95 ARG A O 1
ATOM 764 N N . PHE A 1 96 ? -7.446 -6.815 1.783 1.00 96.94 96 PHE A N 1
ATOM 765 C CA . PHE A 1 96 ? -7.595 -7.533 0.516 1.00 96.94 96 PHE A CA 1
ATOM 766 C C . PHE A 1 96 ? -6.430 -8.480 0.211 1.00 96.94 96 PHE A C 1
ATOM 768 O O . PHE A 1 96 ? -6.466 -9.172 -0.804 1.00 96.94 96 PHE A O 1
ATOM 775 N N . GLY A 1 97 ? -5.390 -8.520 1.047 1.00 97.69 97 GLY A N 1
ATOM 776 C CA . GLY A 1 97 ? -4.232 -9.376 0.810 1.00 97.69 97 GLY A CA 1
ATOM 777 C C . GLY A 1 97 ? -3.470 -9.010 -0.464 1.00 97.69 97 GLY A C 1
ATOM 778 O O . GLY A 1 97 ? -2.976 -9.899 -1.153 1.00 97.69 97 GLY A O 1
ATOM 779 N N . LEU A 1 98 ? -3.414 -7.726 -0.824 1.00 97.94 98 LEU A N 1
ATOM 780 C CA . LEU A 1 98 ? -2.619 -7.261 -1.964 1.00 97.94 98 LEU A CA 1
ATOM 781 C C . LEU A 1 98 ? -1.119 -7.365 -1.676 1.00 97.94 98 LEU A C 1
ATOM 783 O O . LEU A 1 98 ? -0.703 -7.512 -0.531 1.00 97.94 98 LEU A O 1
ATOM 787 N N . TYR A 1 99 ? -0.294 -7.261 -2.708 1.00 97.50 99 TYR A N 1
ATOM 788 C CA . TYR A 1 99 ? 1.157 -7.203 -2.601 1.00 97.50 99 TYR A CA 1
ATOM 789 C C . TYR A 1 99 ? 1.720 -6.039 -3.408 1.00 97.50 99 TYR A C 1
ATOM 791 O O . TYR A 1 99 ? 1.082 -5.504 -4.311 1.00 97.50 99 TYR A O 1
ATOM 799 N N . ASP A 1 100 ? 2.960 -5.681 -3.087 1.00 96.62 100 ASP A N 1
ATOM 800 C CA . ASP A 1 100 ? 3.685 -4.629 -3.778 1.0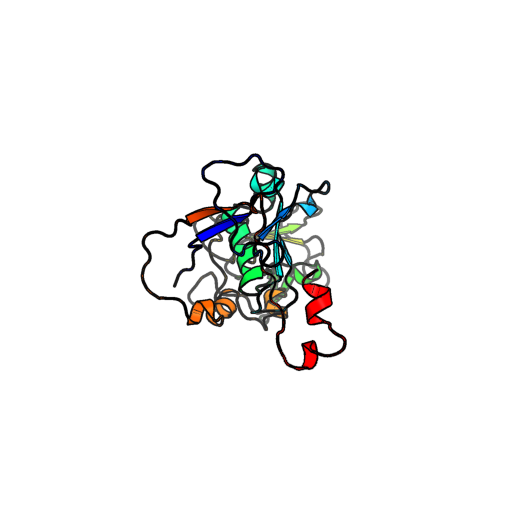0 96.62 100 ASP A CA 1
ATOM 801 C C . ASP A 1 100 ? 3.882 -4.942 -5.269 1.00 96.62 100 ASP A C 1
ATOM 803 O O . ASP A 1 100 ? 4.274 -6.044 -5.678 1.00 96.62 100 ASP A O 1
ATOM 807 N N . GLU A 1 101 ? 3.667 -3.913 -6.082 1.00 96.88 101 GLU A N 1
ATOM 808 C CA . GLU A 1 101 ? 3.824 -3.911 -7.537 1.00 96.88 101 GLU A CA 1
ATOM 809 C C . GLU A 1 101 ? 5.146 -3.256 -7.975 1.00 96.88 101 GLU A C 1
ATOM 811 O O . GLU A 1 101 ? 5.367 -2.996 -9.159 1.00 96.88 101 GLU A O 1
ATOM 816 N N . TYR A 1 102 ? 6.046 -2.979 -7.026 1.00 94.25 102 TYR A N 1
ATOM 817 C CA . TYR A 1 102 ? 7.415 -2.523 -7.267 1.00 94.25 102 TYR A CA 1
ATOM 818 C C . TYR A 1 102 ? 8.437 -3.638 -6.992 1.00 94.25 102 TYR A C 1
ATOM 820 O O . TYR A 1 102 ? 8.161 -4.574 -6.240 1.00 94.25 102 TYR A O 1
ATOM 828 N N . PRO A 1 103 ? 9.640 -3.566 -7.592 1.00 93.62 103 PRO A N 1
ATOM 829 C CA . PRO A 1 103 ? 10.645 -4.608 -7.419 1.00 93.62 103 PRO A CA 1
ATOM 830 C C . PRO A 1 103 ? 11.227 -4.621 -6.000 1.00 93.62 103 PRO A C 1
ATOM 832 O O . PRO A 1 103 ? 11.692 -3.591 -5.505 1.00 93.62 103 PRO A O 1
ATOM 835 N N . LEU A 1 104 ? 11.266 -5.806 -5.380 1.00 88.31 104 LEU A N 1
ATOM 836 C CA . LEU A 1 104 ? 11.853 -6.028 -4.048 1.00 88.31 104 LEU A CA 1
ATOM 837 C C . LEU A 1 104 ? 13.317 -6.483 -4.099 1.00 88.31 104 LEU A C 1
ATOM 839 O O . LEU A 1 104 ? 14.029 -6.396 -3.099 1.00 88.31 104 LEU A O 1
ATOM 843 N N . SER A 1 105 ? 13.781 -6.963 -5.253 1.00 90.69 105 SER A N 1
ATOM 844 C CA . SER A 1 105 ? 15.153 -7.428 -5.433 1.00 90.69 105 SER A CA 1
ATOM 845 C C . SER A 1 105 ? 15.781 -6.880 -6.713 1.00 90.69 105 SER A C 1
ATOM 847 O O . SER A 1 105 ? 15.095 -6.404 -7.617 1.00 90.69 105 SER A O 1
ATOM 849 N N . ASP A 1 106 ? 17.113 -6.930 -6.787 1.00 87.62 106 ASP A N 1
ATOM 850 C CA . ASP A 1 106 ? 17.873 -6.388 -7.918 1.00 87.62 106 ASP A CA 1
ATOM 851 C C . ASP A 1 106 ? 17.500 -7.056 -9.252 1.00 87.62 106 ASP A C 1
ATOM 853 O O . ASP A 1 106 ? 17.429 -6.371 -10.270 1.00 87.62 106 ASP A O 1
ATOM 857 N N . LYS A 1 107 ? 17.221 -8.367 -9.235 1.00 89.31 107 LYS A N 1
ATOM 858 C CA . LYS A 1 107 ? 16.849 -9.158 -10.423 1.00 89.31 107 LYS A CA 1
ATOM 859 C C . LYS A 1 107 ? 15.447 -8.845 -10.950 1.00 89.31 107 LYS A C 1
ATOM 861 O O . LYS A 1 107 ? 15.176 -9.099 -12.113 1.00 89.31 107 LYS A O 1
ATOM 866 N N . ASP A 1 108 ? 14.581 -8.280 -10.112 1.00 93.69 108 ASP A N 1
ATOM 867 C CA . ASP A 1 108 ? 13.187 -8.020 -10.468 1.00 93.69 108 ASP A CA 1
ATOM 868 C C . ASP A 1 108 ? 13.008 -6.597 -11.004 1.00 93.69 108 ASP A C 1
ATOM 870 O O . ASP A 1 108 ? 11.889 -6.187 -11.268 1.00 93.69 108 ASP A O 1
ATOM 874 N N . ARG A 1 109 ? 14.073 -5.794 -11.134 1.00 94.62 109 ARG A N 1
ATOM 875 C CA . ARG A 1 109 ? 13.969 -4.389 -11.574 1.00 94.62 109 ARG A CA 1
ATOM 876 C C . ARG A 1 109 ? 13.620 -4.234 -13.042 1.00 94.62 109 ARG A C 1
ATOM 878 O O . ARG A 1 109 ? 12.961 -3.259 -13.398 1.00 94.62 109 ARG A O 1
ATOM 885 N N . PHE A 1 110 ? 14.108 -5.159 -13.856 1.00 96.00 110 PHE A N 1
ATOM 886 C CA . PHE A 1 110 ? 13.941 -5.160 -15.296 1.00 96.00 110 PHE A CA 1
ATOM 887 C C . PHE A 1 110 ? 13.661 -6.574 -15.768 1.00 96.00 110 PHE A C 1
ATOM 889 O O . PHE A 1 110 ? 14.155 -7.537 -15.184 1.00 96.00 110 PHE A O 1
ATOM 896 N N . TYR A 1 111 ? 12.894 -6.689 -16.838 1.00 95.19 111 TYR A N 1
ATOM 897 C CA . TYR A 1 111 ? 12.572 -7.960 -17.463 1.00 95.19 111 TYR A CA 1
ATOM 898 C C . TYR A 1 111 ? 12.481 -7.779 -18.978 1.00 95.19 111 TYR A C 1
ATOM 900 O O . TYR A 1 111 ? 12.381 -6.658 -19.476 1.00 95.19 111 TYR A O 1
ATOM 908 N N . ILE A 1 112 ? 12.551 -8.886 -19.712 1.00 95.50 112 ILE A N 1
ATOM 909 C CA . ILE A 1 112 ? 12.308 -8.896 -21.155 1.00 95.50 112 ILE A CA 1
ATOM 910 C C . ILE A 1 112 ? 10.836 -9.253 -21.348 1.00 95.50 112 ILE A C 1
ATOM 912 O O . ILE A 1 112 ? 10.405 -10.320 -20.908 1.00 95.50 112 ILE A O 1
ATOM 916 N N . SER A 1 113 ? 10.071 -8.356 -21.964 1.00 95.75 113 SER A N 1
ATOM 917 C CA . SER A 1 113 ? 8.660 -8.583 -22.269 1.00 95.75 113 SER A CA 1
ATOM 918 C C . SER A 1 113 ? 8.477 -9.683 -23.311 1.00 95.75 113 SER A C 1
ATOM 920 O O . SER A 1 113 ? 9.408 -10.052 -24.034 1.00 95.75 113 SER A O 1
ATOM 922 N N . SER A 1 114 ? 7.250 -10.177 -23.450 1.00 96.19 114 SER A N 1
ATOM 923 C CA . SER A 1 114 ? 6.871 -11.146 -24.486 1.00 96.19 114 SER A CA 1
ATOM 924 C C . SER A 1 114 ? 7.177 -10.665 -25.915 1.00 96.19 114 SER A C 1
ATOM 926 O O . SER A 1 114 ? 7.397 -11.479 -26.812 1.00 96.19 114 SER A O 1
ATOM 928 N N . TYR A 1 115 ? 7.268 -9.347 -26.114 1.00 94.50 115 TYR A N 1
ATOM 929 C CA . TYR A 1 115 ? 7.638 -8.704 -27.377 1.00 94.50 115 TYR A CA 1
ATOM 930 C C . TYR A 1 115 ? 9.154 -8.528 -27.570 1.00 94.50 115 TYR A C 1
ATOM 932 O O . TYR A 1 115 ? 9.583 -8.017 -28.603 1.00 94.50 115 TYR A O 1
ATOM 940 N N . GLY A 1 116 ? 9.976 -8.941 -26.602 1.00 93.88 116 GLY A N 1
ATOM 941 C CA . GLY A 1 116 ? 11.435 -8.843 -26.664 1.00 93.88 116 GLY A CA 1
ATOM 942 C C . GLY A 1 116 ? 12.005 -7.483 -26.253 1.00 93.88 116 GLY A C 1
ATOM 943 O O . GLY A 1 116 ? 13.190 -7.236 -26.475 1.00 93.88 116 GLY A O 1
ATOM 944 N N . PHE A 1 117 ? 11.201 -6.600 -25.654 1.00 93.25 117 PHE A N 1
ATOM 945 C CA . PHE A 1 117 ? 11.670 -5.304 -25.156 1.00 93.25 117 PHE A CA 1
ATOM 946 C C . PHE A 1 117 ? 12.108 -5.399 -23.696 1.00 93.25 117 PHE A C 1
ATOM 948 O O . PHE A 1 117 ? 11.474 -6.081 -22.895 1.00 93.25 117 PHE A O 1
ATOM 955 N N . ILE A 1 118 ? 13.178 -4.687 -23.344 1.00 94.25 118 ILE A N 1
ATOM 956 C CA . ILE A 1 118 ? 13.588 -4.520 -21.948 1.00 94.25 118 ILE A CA 1
ATOM 957 C C . ILE A 1 118 ? 12.647 -3.512 -21.294 1.00 94.25 118 ILE A C 1
ATOM 959 O O . ILE A 1 118 ? 12.606 -2.348 -21.690 1.00 94.25 118 ILE A O 1
ATOM 963 N N . GLU A 1 119 ? 11.943 -3.954 -20.262 1.00 95.75 119 GLU A N 1
ATOM 964 C CA . GLU A 1 119 ? 10.978 -3.158 -19.518 1.00 95.75 119 GLU A CA 1
ATOM 965 C C . GLU A 1 119 ? 11.406 -3.005 -18.063 1.00 95.75 119 GLU A C 1
ATOM 967 O O . GLU A 1 119 ? 11.951 -3.924 -17.449 1.00 95.75 119 GLU A O 1
ATOM 972 N N . ALA A 1 120 ? 11.142 -1.830 -17.493 1.00 95.94 120 ALA A N 1
ATOM 973 C CA . ALA A 1 120 ? 11.249 -1.626 -16.056 1.00 95.94 120 ALA A CA 1
ATOM 974 C C . ALA A 1 120 ? 10.029 -2.224 -15.352 1.00 95.94 120 ALA A C 1
ATOM 976 O O . ALA A 1 120 ? 8.904 -2.122 -15.838 1.00 95.94 120 ALA A O 1
ATOM 977 N N . THR A 1 121 ? 10.229 -2.783 -14.164 1.00 96.38 121 THR A N 1
ATOM 978 C CA . THR A 1 121 ? 9.131 -3.288 -13.337 1.00 96.38 121 THR A CA 1
ATOM 979 C C . THR A 1 121 ? 8.314 -2.131 -12.782 1.00 96.38 121 THR A C 1
ATOM 981 O O . THR A 1 121 ? 8.784 -1.322 -11.973 1.00 96.38 121 THR A O 1
ATOM 984 N N . ARG A 1 122 ? 7.072 -2.058 -13.246 1.00 94.94 122 ARG A N 1
ATOM 985 C CA . ARG A 1 122 ? 6.079 -1.042 -12.908 1.00 94.94 122 ARG A CA 1
ATOM 986 C C . ARG A 1 122 ? 4.691 -1.618 -13.109 1.00 94.94 122 ARG A C 1
ATOM 988 O O . ARG A 1 122 ? 4.505 -2.486 -13.961 1.00 94.94 122 ARG A O 1
ATOM 995 N N . CYS A 1 123 ? 3.731 -1.102 -12.350 1.00 95.06 123 CYS A N 1
ATOM 996 C CA . CYS A 1 123 ? 2.370 -1.608 -12.418 1.00 95.06 123 CYS A CA 1
ATOM 997 C C . CYS A 1 123 ? 1.681 -1.338 -13.760 1.00 95.06 123 CYS A C 1
ATOM 999 O O . CYS A 1 123 ? 1.004 -2.212 -14.272 1.00 95.06 123 CYS A O 1
ATOM 1001 N N . SER A 1 124 ? 1.874 -0.157 -14.349 1.00 94.19 124 SER A N 1
ATOM 1002 C CA . SER A 1 124 ? 1.354 0.181 -15.678 1.00 94.19 124 SER A CA 1
ATOM 1003 C C . SER A 1 124 ? 2.503 0.618 -16.576 1.00 94.19 124 SER A C 1
ATOM 1005 O O . SER A 1 124 ? 3.396 1.345 -16.132 1.00 94.19 124 SER A O 1
ATOM 1007 N N . LEU A 1 125 ? 2.479 0.188 -17.839 1.00 93.44 125 LEU A N 1
ATOM 1008 C CA . LEU A 1 125 ? 3.465 0.596 -18.844 1.00 93.44 125 LEU A CA 1
ATOM 1009 C C . LEU A 1 125 ? 3.346 2.084 -19.218 1.00 93.44 125 LEU A C 1
ATOM 1011 O O . LEU A 1 125 ? 4.327 2.669 -19.668 1.00 93.44 125 LEU A O 1
ATOM 1015 N N . GLU A 1 126 ? 2.197 2.710 -18.941 1.00 91.81 126 GLU A N 1
ATOM 1016 C CA . GLU A 1 126 ? 1.947 4.146 -19.152 1.00 91.81 126 GLU A CA 1
ATOM 1017 C C . GLU A 1 126 ? 2.679 5.042 -18.140 1.00 91.81 126 GLU A C 1
ATOM 1019 O O . GLU A 1 126 ? 2.722 6.263 -18.294 1.00 91.81 126 GLU A O 1
ATOM 1024 N N . ILE A 1 127 ? 3.264 4.467 -17.081 1.00 91.44 127 ILE A N 1
ATOM 1025 C CA . ILE A 1 127 ? 4.098 5.231 -16.150 1.00 91.44 127 ILE A CA 1
ATOM 1026 C C . ILE A 1 127 ? 5.401 5.596 -16.859 1.00 91.44 127 ILE A C 1
ATOM 1028 O O . ILE A 1 127 ? 6.313 4.769 -16.938 1.00 91.44 127 ILE A O 1
ATOM 1032 N N . ASP A 1 128 ? 5.515 6.835 -17.334 1.00 89.38 128 ASP A N 1
ATOM 1033 C CA . ASP A 1 128 ? 6.745 7.340 -17.943 1.00 89.38 128 ASP A CA 1
ATOM 1034 C C . ASP A 1 128 ? 7.856 7.556 -16.899 1.00 89.38 128 ASP A C 1
ATOM 1036 O O . ASP A 1 128 ? 7.620 7.803 -15.710 1.00 89.38 128 ASP A O 1
ATOM 1040 N N . GLY A 1 129 ? 9.105 7.463 -17.338 1.00 91.56 129 GLY A N 1
ATOM 1041 C CA . GLY A 1 129 ? 10.263 7.593 -16.471 1.00 91.56 129 GLY A CA 1
ATOM 1042 C C . GLY A 1 129 ? 11.583 7.609 -17.219 1.00 91.56 129 GLY A C 1
ATOM 1043 O O . GLY A 1 129 ? 11.646 7.490 -18.439 1.00 91.56 129 GLY A O 1
ATOM 1044 N N . GLU A 1 130 ? 12.663 7.778 -16.467 1.00 94.12 130 GLU A N 1
ATOM 1045 C CA . GLU A 1 130 ? 14.017 7.760 -17.011 1.00 94.12 130 GLU A CA 1
ATOM 1046 C C . GLU A 1 130 ? 14.861 6.687 -16.331 1.00 94.12 130 GLU A C 1
ATOM 1048 O O . GLU A 1 130 ? 14.787 6.478 -15.116 1.00 94.12 130 GLU A O 1
ATOM 1053 N N . LEU A 1 131 ? 15.694 6.025 -17.129 1.00 95.06 131 LEU A N 1
ATOM 1054 C CA . LEU A 1 131 ? 16.733 5.142 -16.625 1.00 95.06 131 LEU A CA 1
ATOM 1055 C C . LEU A 1 131 ? 17.936 5.965 -16.173 1.00 95.06 131 LEU A C 1
ATOM 1057 O O . LEU A 1 131 ? 18.322 6.932 -16.836 1.00 95.06 131 LEU A O 1
ATOM 1061 N N . TYR A 1 132 ? 18.528 5.573 -15.054 1.00 95.56 132 TYR A N 1
ATOM 1062 C CA . TYR A 1 132 ? 19.769 6.151 -14.560 1.00 95.56 132 TYR A CA 1
ATOM 1063 C C . TYR A 1 132 ? 20.565 5.117 -13.768 1.00 95.56 132 TYR A C 1
ATOM 1065 O O . TYR A 1 132 ? 19.997 4.225 -13.131 1.00 95.56 132 TYR A O 1
ATOM 1073 N N . ASN A 1 133 ? 21.883 5.265 -13.760 1.00 95.31 133 ASN A N 1
ATOM 1074 C CA . ASN A 1 133 ? 22.758 4.469 -12.913 1.00 95.31 133 ASN A CA 1
ATOM 1075 C C . ASN A 1 133 ? 22.781 5.073 -11.495 1.00 95.31 133 ASN A C 1
ATOM 1077 O O . ASN A 1 133 ? 23.131 6.239 -11.311 1.00 95.31 133 ASN A O 1
ATOM 1081 N N . SER A 1 134 ? 22.395 4.302 -10.473 1.00 93.94 134 SER A N 1
ATOM 1082 C CA . SER A 1 134 ? 22.305 4.803 -9.093 1.00 93.94 134 SER A CA 1
ATOM 1083 C C . SER A 1 134 ? 23.645 5.024 -8.397 1.00 93.94 134 SER A C 1
ATOM 1085 O O . SER A 1 134 ? 23.668 5.692 -7.368 1.00 93.94 134 SER A O 1
ATOM 1087 N N . GLU A 1 135 ? 24.730 4.454 -8.915 1.00 94.00 135 GLU A N 1
ATOM 1088 C CA . GLU A 1 135 ? 26.076 4.585 -8.347 1.00 94.00 135 GLU A CA 1
ATOM 1089 C C . GLU A 1 135 ? 26.807 5.804 -8.921 1.00 94.00 135 GLU A C 1
ATOM 1091 O O . GLU A 1 135 ? 27.463 6.532 -8.180 1.00 94.00 135 GLU A O 1
ATOM 1096 N N . THR A 1 136 ? 26.658 6.064 -10.225 1.00 93.56 136 THR A N 1
ATOM 1097 C CA . THR A 1 136 ? 27.323 7.188 -10.912 1.00 93.56 136 THR A CA 1
ATOM 1098 C C . THR A 1 136 ? 26.435 8.421 -11.073 1.00 93.56 136 THR A C 1
ATOM 1100 O O . THR A 1 136 ? 26.942 9.527 -11.240 1.00 93.56 136 THR A O 1
ATOM 1103 N N . GLY A 1 137 ? 25.110 8.255 -11.038 1.00 91.50 137 GLY A N 1
ATOM 1104 C CA . GLY A 1 137 ? 24.137 9.312 -11.325 1.00 91.50 137 GLY A CA 1
ATOM 1105 C C . GLY A 1 137 ? 23.961 9.623 -12.816 1.00 91.50 137 GLY A C 1
ATOM 1106 O O . GLY A 1 137 ? 23.182 10.516 -13.155 1.00 91.50 137 GLY A O 1
ATOM 1107 N N . ASN A 1 138 ? 24.652 8.904 -13.706 1.00 92.88 138 ASN A N 1
ATOM 1108 C CA . ASN A 1 138 ? 24.567 9.114 -15.149 1.00 92.88 138 ASN A CA 1
ATOM 1109 C C . ASN A 1 138 ? 23.179 8.751 -15.692 1.00 92.88 138 ASN A C 1
ATOM 1111 O O . ASN A 1 138 ? 22.536 7.806 -15.229 1.00 92.88 138 ASN A O 1
ATOM 1115 N N . LYS A 1 139 ? 22.730 9.503 -16.703 1.00 94.12 139 LYS A N 1
ATOM 1116 C CA . LYS A 1 139 ? 21.492 9.214 -17.434 1.00 94.12 139 LYS A CA 1
ATOM 1117 C C . LYS A 1 139 ? 21.686 7.989 -18.328 1.00 94.12 139 LYS A C 1
ATOM 1119 O O . LYS A 1 139 ? 22.701 7.881 -19.011 1.00 94.12 139 LYS A O 1
ATOM 1124 N N . GLY A 1 140 ? 20.673 7.132 -18.379 1.00 92.94 140 GLY A N 1
ATOM 1125 C CA . GLY A 1 140 ? 20.733 5.852 -19.074 1.00 92.94 140 GLY A CA 1
ATOM 1126 C C . GLY A 1 140 ? 21.412 4.772 -18.237 1.00 92.94 140 GLY A C 1
ATOM 1127 O O . GLY A 1 140 ? 21.835 5.009 -17.105 1.00 92.94 140 GLY A O 1
ATOM 1128 N N . CYS A 1 141 ? 21.472 3.574 -18.805 1.00 93.81 141 CYS A N 1
ATOM 1129 C CA . CYS A 1 141 ? 22.118 2.415 -18.208 1.00 93.81 141 CYS A CA 1
ATOM 1130 C C . CYS A 1 141 ? 22.795 1.598 -19.300 1.00 93.81 141 CYS A C 1
ATOM 1132 O O . CYS A 1 141 ? 22.288 1.524 -20.423 1.00 93.81 141 CYS A O 1
ATOM 1134 N N . GLU A 1 142 ? 23.906 0.959 -18.958 1.00 93.19 142 GLU A N 1
ATOM 1135 C CA . GLU A 1 142 ? 24.539 -0.020 -19.836 1.00 93.19 142 GLU A CA 1
ATOM 1136 C C . GLU A 1 142 ? 23.786 -1.354 -19.786 1.00 93.19 142 GLU A C 1
ATOM 1138 O O . GLU A 1 142 ? 23.202 -1.716 -18.761 1.00 93.19 142 GLU A O 1
ATOM 1143 N N . ILE A 1 143 ? 23.785 -2.084 -20.904 1.00 92.25 143 ILE A N 1
ATOM 1144 C CA . ILE A 1 143 ? 23.211 -3.429 -20.985 1.00 92.25 143 ILE A CA 1
ATOM 1145 C C . ILE A 1 143 ? 24.332 -4.445 -20.780 1.00 92.25 143 ILE A C 1
ATOM 1147 O O . ILE A 1 143 ? 25.289 -4.482 -21.551 1.00 92.25 143 ILE A O 1
ATOM 1151 N N . VAL A 1 144 ? 24.187 -5.283 -19.757 1.00 88.19 144 VAL A N 1
ATOM 1152 C CA . VAL A 1 144 ? 25.118 -6.351 -19.389 1.00 88.19 144 VAL A CA 1
ATOM 1153 C C . VAL A 1 144 ? 24.334 -7.660 -19.378 1.00 88.19 144 VAL A C 1
ATOM 1155 O O . VAL A 1 144 ? 23.307 -7.767 -18.715 1.00 88.19 144 VAL A O 1
ATOM 1158 N N . ASP A 1 145 ? 24.781 -8.646 -20.157 1.00 85.44 145 ASP A N 1
ATOM 1159 C CA . ASP A 1 145 ? 24.135 -9.964 -20.265 1.00 85.44 145 ASP A CA 1
ATOM 1160 C C . ASP A 1 145 ? 22.637 -9.915 -20.645 1.00 85.44 145 ASP A C 1
ATOM 1162 O O . ASP A 1 145 ? 21.828 -10.729 -20.206 1.00 85.44 145 ASP A O 1
ATOM 1166 N N . GLY A 1 146 ? 22.258 -8.950 -21.492 1.00 86.81 146 GLY A N 1
ATOM 1167 C CA . GLY A 1 146 ? 20.901 -8.822 -22.042 1.00 86.81 146 GLY A CA 1
ATOM 1168 C C . GLY A 1 146 ? 19.905 -8.055 -21.166 1.00 86.81 146 GLY A C 1
ATOM 1169 O O . GLY A 1 146 ? 18.782 -7.822 -21.608 1.00 86.81 146 GLY A O 1
ATOM 1170 N N . LEU A 1 147 ? 20.307 -7.609 -19.973 1.00 91.19 147 LEU A N 1
ATOM 1171 C CA . LEU A 1 147 ? 19.516 -6.733 -19.105 1.00 91.19 147 LEU A CA 1
ATOM 1172 C C . LEU A 1 147 ? 20.319 -5.494 -18.687 1.00 91.19 147 LEU A C 1
ATOM 1174 O O . LEU A 1 147 ? 21.541 -5.471 -18.828 1.00 91.19 147 LEU A O 1
ATOM 1178 N N . PRO A 1 148 ? 19.666 -4.436 -18.180 1.00 93.38 148 PRO A N 1
ATOM 1179 C CA . PRO A 1 148 ? 20.382 -3.299 -17.627 1.00 93.38 148 PRO A CA 1
ATOM 1180 C C . PRO A 1 148 ? 21.282 -3.713 -16.462 1.00 93.38 148 PRO A C 1
ATOM 1182 O O . PRO A 1 148 ? 20.931 -4.583 -15.663 1.00 93.38 148 PRO A O 1
ATOM 1185 N N . GLU A 1 149 ? 22.433 -3.055 -16.354 1.00 92.81 149 GLU A N 1
ATOM 1186 C CA . GLU A 1 149 ? 23.397 -3.259 -15.276 1.00 92.81 149 GLU A CA 1
ATOM 1187 C C . GLU A 1 149 ? 22.746 -3.206 -13.880 1.00 92.81 149 GLU A C 1
ATOM 1189 O O . GLU A 1 149 ? 21.742 -2.529 -13.648 1.00 92.81 149 GLU A O 1
ATOM 1194 N N . ARG A 1 150 ? 23.353 -3.872 -12.892 1.00 91.94 150 ARG A N 1
ATOM 1195 C CA . ARG A 1 150 ? 22.793 -3.991 -11.531 1.00 91.94 150 ARG A CA 1
ATOM 1196 C C . ARG A 1 150 ? 22.501 -2.639 -10.864 1.00 91.94 150 ARG A C 1
ATOM 1198 O O . ARG A 1 150 ? 21.545 -2.515 -10.087 1.00 91.94 150 ARG A O 1
ATOM 1205 N N . ALA A 1 151 ? 23.316 -1.627 -11.151 1.00 93.38 151 ALA A N 1
ATOM 1206 C CA . ALA A 1 151 ? 23.160 -0.264 -10.649 1.00 93.38 151 ALA A CA 1
ATOM 1207 C C . ALA A 1 151 ? 22.035 0.518 -11.354 1.00 93.38 151 ALA A C 1
ATOM 1209 O O . ALA A 1 151 ? 21.635 1.577 -10.875 1.00 93.38 151 ALA A O 1
ATOM 1210 N N . CYS A 1 152 ? 21.474 0.004 -12.448 1.00 95.19 152 CYS A N 1
ATOM 1211 C CA . CYS A 1 152 ? 20.407 0.668 -13.176 1.00 95.19 152 CYS A CA 1
ATOM 1212 C C . CYS A 1 152 ? 19.131 0.786 -12.336 1.00 95.19 152 CYS A C 1
ATOM 1214 O O . CYS A 1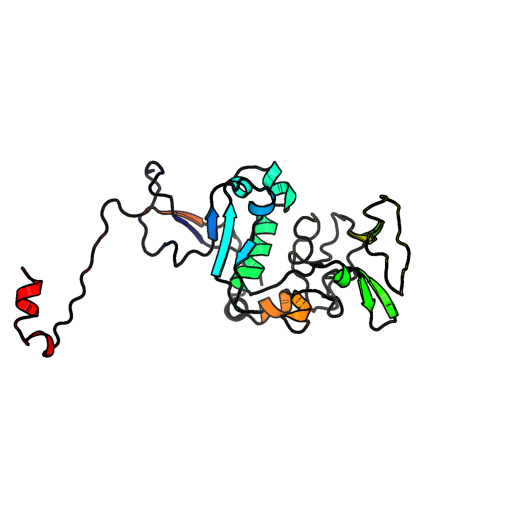 152 ? 18.716 -0.147 -11.636 1.00 95.19 152 CYS A O 1
ATOM 1216 N N . ARG A 1 153 ? 18.485 1.946 -12.393 1.00 94.81 153 ARG A N 1
ATOM 1217 C CA . ARG A 1 153 ? 17.200 2.224 -11.752 1.00 94.81 153 ARG A CA 1
ATOM 1218 C C . ARG A 1 153 ? 16.283 2.934 -12.731 1.00 94.81 153 ARG A C 1
ATOM 1220 O O . ARG A 1 153 ? 16.721 3.763 -13.521 1.00 94.81 153 ARG A O 1
ATOM 1227 N N . PHE A 1 154 ? 14.994 2.646 -12.610 1.00 95.00 154 PHE A N 1
ATOM 1228 C CA . PHE A 1 154 ? 13.940 3.404 -13.264 1.00 95.00 154 PHE A CA 1
ATOM 1229 C C . PHE A 1 154 ? 13.404 4.463 -12.301 1.00 95.00 154 PHE A C 1
ATOM 1231 O O . PHE A 1 154 ? 12.963 4.147 -11.194 1.00 95.00 154 PHE A O 1
ATOM 1238 N N . ARG A 1 155 ? 13.456 5.728 -12.715 1.00 92.50 155 ARG A N 1
ATOM 1239 C CA . ARG A 1 155 ? 12.844 6.848 -12.003 1.00 92.50 155 ARG A CA 1
ATOM 1240 C C . ARG A 1 155 ? 11.563 7.239 -12.721 1.00 92.50 155 ARG A C 1
ATOM 1242 O O . ARG A 1 155 ? 11.628 7.899 -13.755 1.00 92.50 155 ARG A O 1
ATOM 1249 N N . ALA A 1 156 ? 10.422 6.864 -12.153 1.00 91.69 156 ALA A N 1
ATOM 1250 C CA . ALA A 1 156 ? 9.128 7.339 -12.627 1.00 91.69 156 ALA A CA 1
ATOM 1251 C C . ALA A 1 156 ? 9.074 8.874 -12.556 1.00 91.69 156 ALA A C 1
ATOM 1253 O O . ALA A 1 156 ? 9.479 9.472 -11.551 1.00 91.69 156 ALA A O 1
ATOM 1254 N N . LYS A 1 157 ? 8.589 9.514 -13.620 1.00 87.50 157 LYS A N 1
ATOM 1255 C CA . LYS A 1 157 ? 8.335 10.955 -13.616 1.00 87.50 157 LYS A CA 1
ATOM 1256 C C . LYS A 1 157 ? 7.106 11.236 -12.758 1.00 87.50 157 LYS A C 1
ATOM 1258 O O . LYS A 1 157 ? 6.129 10.494 -12.781 1.00 87.50 157 LYS A O 1
ATOM 1263 N N . SER A 1 158 ? 7.165 12.311 -11.979 1.00 80.00 158 SER A N 1
ATOM 1264 C CA . SER A 1 158 ? 5.999 12.808 -11.249 1.00 80.00 158 SER A CA 1
ATOM 1265 C C . SER A 1 158 ? 5.235 13.769 -12.155 1.00 80.00 158 SER A C 1
ATOM 1267 O O . SER A 1 158 ? 5.670 14.901 -12.375 1.00 80.00 158 SER A O 1
ATOM 1269 N N . GLU A 1 159 ? 4.127 13.307 -12.728 1.00 75.06 159 GLU A N 1
ATOM 1270 C CA . GLU A 1 159 ? 3.281 14.102 -13.616 1.00 75.06 159 GLU A CA 1
ATOM 1271 C C . GLU A 1 159 ? 1.952 14.418 -12.940 1.00 75.06 159 GLU A C 1
ATOM 1273 O O . GLU A 1 159 ? 1.064 13.579 -12.899 1.00 75.06 159 GLU A O 1
ATOM 1278 N N . LYS A 1 160 ? 1.752 15.655 -12.471 1.00 66.75 160 LYS A N 1
ATOM 1279 C CA . LYS A 1 160 ? 0.547 16.064 -11.714 1.00 66.75 160 LYS A CA 1
ATOM 1280 C C . LYS A 1 160 ? -0.808 15.823 -12.408 1.00 66.75 160 LYS A C 1
ATOM 1282 O O . LYS A 1 160 ? -1.840 16.088 -11.802 1.00 66.75 160 LYS A O 1
ATOM 1287 N N . LYS A 1 161 ? -0.828 15.418 -13.681 1.00 66.25 161 LYS A N 1
ATOM 1288 C CA . LYS A 1 161 ? -2.040 15.301 -14.502 1.00 66.25 161 LYS A CA 1
ATOM 1289 C C . LYS A 1 161 ? -2.473 13.864 -14.810 1.00 66.25 161 LYS A C 1
ATOM 1291 O O . LYS A 1 161 ? -3.555 13.717 -15.371 1.00 66.25 161 LYS A O 1
ATOM 1296 N N . SER A 1 162 ? -1.683 12.834 -14.496 1.00 73.06 162 SER A N 1
ATOM 1297 C CA . SER A 1 162 ? -1.993 11.455 -14.894 1.00 73.06 162 SER A CA 1
ATOM 1298 C C . SER A 1 162 ? -2.057 10.491 -13.711 1.00 73.06 162 SER A C 1
ATOM 1300 O O . SER A 1 162 ? -1.099 10.338 -12.973 1.00 73.06 162 SER A O 1
ATOM 1302 N N . ASN A 1 163 ? -3.158 9.754 -13.557 1.00 78.12 163 ASN A N 1
ATOM 1303 C CA . ASN A 1 163 ? -3.277 8.745 -12.495 1.00 78.12 163 ASN A CA 1
ATOM 1304 C C . ASN A 1 163 ? -2.595 7.413 -12.854 1.00 78.12 163 ASN A C 1
ATOM 1306 O O . ASN A 1 163 ? -2.992 6.370 -12.350 1.00 78.12 163 ASN A O 1
ATOM 1310 N N . TYR A 1 164 ? -1.612 7.411 -13.759 1.00 86.19 164 TYR A N 1
ATOM 1311 C CA . TYR A 1 164 ? -1.009 6.180 -14.262 1.00 86.19 164 TYR A CA 1
ATOM 1312 C C . TYR A 1 164 ? -0.208 5.496 -13.152 1.00 86.19 164 TYR A C 1
ATOM 1314 O O . TYR A 1 164 ? 0.748 6.054 -12.611 1.00 86.19 164 TYR A O 1
ATOM 1322 N N . GLY A 1 165 ? -0.626 4.281 -12.801 1.00 89.81 165 GLY A N 1
ATOM 1323 C CA . GLY A 1 165 ? 0.007 3.441 -11.795 1.00 89.81 165 GLY A CA 1
ATOM 1324 C C . GLY A 1 165 ? -0.936 2.990 -10.693 1.00 89.81 165 GLY A C 1
ATOM 1325 O O . GLY A 1 165 ? -2.148 2.927 -10.870 1.00 89.81 165 GLY A O 1
ATOM 1326 N N . SER A 1 166 ? -0.338 2.612 -9.569 1.00 94.88 166 SER A N 1
ATOM 1327 C CA . SER A 1 166 ? -1.037 1.965 -8.468 1.00 94.88 166 SER A CA 1
ATOM 1328 C C . SER A 1 166 ? -0.470 2.401 -7.134 1.00 94.88 166 SER A C 1
ATOM 1330 O O . SER A 1 166 ? 0.750 2.542 -6.984 1.00 94.88 166 SER A O 1
ATOM 1332 N N . LEU A 1 167 ? -1.341 2.553 -6.140 1.00 95.94 167 LEU A N 1
ATOM 1333 C CA . LEU A 1 167 ? -0.937 2.733 -4.750 1.00 95.94 167 LEU A CA 1
ATOM 1334 C C . LEU A 1 167 ? -0.063 1.567 -4.257 1.00 95.94 167 LEU A C 1
ATOM 1336 O O . LEU A 1 167 ? 0.756 1.791 -3.376 1.00 95.94 167 LEU A O 1
ATOM 1340 N N . MET A 1 168 ? -0.151 0.370 -4.854 1.00 96.88 168 MET A N 1
ATOM 1341 C CA . MET A 1 168 ? 0.751 -0.764 -4.578 1.00 96.88 168 MET A CA 1
ATOM 1342 C C . MET A 1 168 ? 2.123 -0.645 -5.262 1.00 96.88 168 MET A C 1
ATOM 1344 O O . MET A 1 168 ? 3.024 -1.421 -4.970 1.00 96.88 168 MET A O 1
ATOM 1348 N N . TYR A 1 169 ? 2.322 0.318 -6.167 1.00 95.06 169 TYR A N 1
ATOM 1349 C CA . TYR A 1 169 ? 3.599 0.548 -6.850 1.00 95.06 169 TYR A CA 1
ATOM 1350 C C . TYR A 1 169 ? 4.425 1.665 -6.204 1.00 95.06 169 TYR A C 1
ATOM 1352 O O . TYR A 1 169 ? 5.580 1.458 -5.834 1.00 95.06 169 TYR A O 1
ATOM 1360 N N . LYS A 1 170 ? 3.871 2.879 -6.126 1.00 91.25 170 LYS A N 1
ATOM 1361 C CA . LYS A 1 170 ? 4.577 4.068 -5.618 1.00 91.25 170 LYS A CA 1
ATOM 1362 C C . LYS A 1 170 ? 3.592 5.091 -5.053 1.00 91.25 170 LYS A C 1
ATOM 1364 O O . LYS A 1 170 ? 3.370 6.153 -5.629 1.00 91.25 170 LYS A O 1
ATOM 1369 N N . GLN A 1 171 ? 3.024 4.792 -3.892 1.00 91.62 171 GLN A N 1
ATOM 1370 C CA . GLN A 1 171 ? 2.104 5.660 -3.150 1.00 91.62 171 GLN A CA 1
ATOM 1371 C C . GLN A 1 171 ? 2.662 7.062 -2.839 1.00 91.62 171 GLN A C 1
ATOM 1373 O O . GLN A 1 171 ? 1.900 7.994 -2.586 1.00 91.62 171 GLN A O 1
ATOM 1378 N N . ASN A 1 172 ? 3.985 7.235 -2.872 1.00 89.06 172 ASN A N 1
ATOM 1379 C CA . ASN A 1 172 ? 4.647 8.519 -2.665 1.00 89.06 172 ASN A CA 1
ATOM 1380 C C . ASN A 1 172 ? 4.563 9.466 -3.875 1.00 89.06 172 ASN A C 1
ATOM 1382 O O . ASN A 1 172 ? 4.779 10.666 -3.718 1.00 89.06 172 ASN A O 1
ATOM 1386 N N . LEU A 1 173 ? 4.253 8.960 -5.071 1.00 88.75 173 LEU A N 1
ATOM 1387 C CA . LEU A 1 173 ? 4.080 9.791 -6.259 1.00 88.75 173 LEU A CA 1
ATOM 1388 C C . LEU A 1 173 ? 2.745 10.540 -6.183 1.00 88.75 173 LEU A C 1
ATOM 1390 O O . LEU A 1 173 ? 1.688 9.947 -5.948 1.00 88.75 173 LEU A O 1
ATOM 1394 N N . GLU A 1 174 ? 2.781 11.864 -6.362 1.00 87.00 174 GLU A N 1
ATOM 1395 C CA . GLU A 1 174 ? 1.598 12.724 -6.217 1.00 87.00 174 GLU A CA 1
ATOM 1396 C C . GLU A 1 174 ? 0.461 12.296 -7.145 1.00 87.00 174 GLU A C 1
ATOM 1398 O O . GLU A 1 174 ? -0.696 12.291 -6.723 1.00 87.00 174 GLU A O 1
ATOM 1403 N N . GLN A 1 175 ? 0.794 11.868 -8.359 1.00 88.12 175 GLN A N 1
ATOM 1404 C CA . GLN A 1 175 ? -0.184 11.543 -9.384 1.00 88.12 175 GLN A CA 1
ATOM 1405 C C . GLN A 1 175 ? -0.888 10.198 -9.180 1.00 88.12 175 GLN A C 1
ATOM 1407 O O . GLN A 1 175 ? -1.990 9.997 -9.666 1.00 88.12 175 GLN A O 1
ATOM 1412 N N . ILE A 1 176 ? -0.298 9.282 -8.409 1.00 91.25 176 ILE A N 1
ATOM 1413 C CA . ILE A 1 176 ? -0.890 7.965 -8.166 1.00 91.25 176 ILE A CA 1
ATOM 1414 C C . ILE A 1 176 ? -1.962 8.075 -7.082 1.00 91.25 176 ILE A C 1
ATOM 1416 O O . ILE A 1 176 ? -1.650 8.285 -5.910 1.00 91.25 176 ILE A O 1
ATOM 1420 N N . THR A 1 177 ? -3.226 7.923 -7.457 1.00 90.50 177 THR A N 1
ATOM 1421 C CA . THR A 1 177 ? -4.384 8.024 -6.548 1.00 90.50 177 THR A CA 1
ATOM 1422 C C . THR A 1 177 ? -5.232 6.755 -6.498 1.00 90.50 177 THR A C 1
ATOM 1424 O O . THR A 1 177 ? -6.092 6.636 -5.630 1.00 90.50 177 THR A O 1
ATOM 1427 N N . GLU A 1 178 ? -4.988 5.810 -7.403 1.00 91.81 178 GLU A N 1
ATOM 1428 C CA . GLU A 1 178 ? -5.813 4.621 -7.626 1.00 91.81 178 GLU A CA 1
ATOM 1429 C C . GLU A 1 178 ? -4.959 3.346 -7.591 1.00 91.81 178 GLU A C 1
ATOM 1431 O O . GLU A 1 178 ? -3.735 3.403 -7.473 1.00 91.81 178 GLU A O 1
ATOM 1436 N N . PHE A 1 179 ? -5.611 2.188 -7.674 1.00 95.31 179 PHE A N 1
ATOM 1437 C CA . PHE A 1 179 ? -4.967 0.894 -7.898 1.00 95.31 179 PHE A CA 1
ATOM 1438 C C . PHE A 1 179 ? -4.963 0.552 -9.391 1.00 95.31 179 PHE A C 1
ATOM 1440 O O . PHE A 1 179 ? -5.854 0.979 -10.129 1.00 95.31 179 PHE A O 1
ATOM 1447 N N . CYS A 1 180 ? -4.012 -0.271 -9.832 1.00 96.06 180 CYS A N 1
ATOM 1448 C CA . CYS A 1 180 ? -4.051 -0.783 -11.198 1.00 96.06 180 CYS A CA 1
ATOM 1449 C C . CYS A 1 180 ? -5.241 -1.711 -11.434 1.00 96.06 180 CYS A C 1
ATOM 1451 O O . CYS A 1 180 ? -5.650 -2.509 -10.581 1.00 96.06 180 CYS A O 1
ATOM 1453 N N . THR A 1 181 ? -5.754 -1.641 -12.654 1.00 95.69 181 THR A N 1
ATOM 1454 C CA . THR A 1 181 ? -6.948 -2.340 -13.119 1.00 95.69 181 THR A CA 1
ATOM 1455 C C . THR A 1 181 ? -6.624 -3.231 -14.312 1.00 95.69 181 THR A C 1
ATOM 1457 O O . THR A 1 181 ? -5.617 -3.063 -14.981 1.00 95.69 181 THR A O 1
ATOM 1460 N N . ASP A 1 182 ? -7.491 -4.181 -14.599 1.00 95.69 182 ASP A N 1
ATOM 1461 C CA . ASP A 1 182 ? -7.515 -5.006 -15.811 1.00 95.69 182 ASP A CA 1
ATOM 1462 C C . ASP A 1 182 ? -8.283 -4.359 -16.976 1.00 95.69 182 ASP A C 1
ATOM 1464 O O . ASP A 1 182 ? -8.335 -4.906 -18.077 1.00 95.69 182 ASP A O 1
ATOM 1468 N N . ASP A 1 183 ? -8.883 -3.189 -16.754 1.00 93.56 183 ASP A N 1
ATOM 1469 C CA . ASP A 1 183 ? -9.568 -2.422 -17.794 1.00 93.56 183 ASP A CA 1
ATOM 1470 C C . ASP A 1 183 ? -8.566 -1.824 -18.795 1.00 93.56 183 ASP A C 1
ATOM 1472 O O . ASP A 1 183 ? -7.915 -0.812 -18.532 1.00 93.56 183 ASP A O 1
ATOM 1476 N N . SER A 1 184 ? -8.494 -2.438 -19.979 1.00 91.12 184 SER A N 1
ATOM 1477 C CA . SER A 1 184 ? -7.626 -2.019 -21.091 1.00 91.12 184 SER A CA 1
ATOM 1478 C C . SER A 1 184 ? -7.855 -0.594 -21.607 1.00 91.12 184 SER A C 1
ATOM 1480 O O . SER A 1 184 ? -7.016 -0.072 -22.336 1.00 91.12 184 SER A O 1
ATOM 1482 N N . THR A 1 185 ? -8.967 0.053 -21.246 1.00 86.88 185 THR A N 1
ATOM 1483 C CA . THR A 1 185 ? -9.253 1.440 -21.646 1.00 86.88 185 THR A CA 1
ATOM 1484 C C . THR A 1 185 ? -8.623 2.477 -20.713 1.00 86.88 185 THR A C 1
ATOM 1486 O O . THR A 1 185 ? -8.657 3.676 -21.002 1.00 86.88 185 THR A O 1
ATOM 1489 N N . LYS A 1 186 ? -8.056 2.042 -19.581 1.00 86.81 186 LYS A N 1
ATOM 1490 C CA . LYS A 1 186 ? -7.469 2.907 -18.556 1.00 86.81 186 LYS A CA 1
ATOM 1491 C C . LYS A 1 186 ? -5.949 2.907 -18.659 1.00 86.81 186 LYS A C 1
ATOM 1493 O O . LYS A 1 186 ? -5.326 1.862 -18.791 1.00 86.81 186 LYS A O 1
ATOM 1498 N N . GLY A 1 187 ? -5.330 4.069 -18.447 1.00 86.75 187 GLY A N 1
ATOM 1499 C CA . GLY A 1 187 ? -3.868 4.157 -18.308 1.00 86.75 187 GLY A CA 1
ATOM 1500 C C . GLY A 1 187 ? -3.319 3.531 -17.013 1.00 86.75 187 GLY A C 1
ATOM 1501 O O . GLY A 1 187 ? -2.112 3.491 -16.792 1.00 86.75 187 GLY A O 1
ATOM 1502 N N . THR A 1 188 ? -4.196 3.024 -16.143 1.00 93.00 188 THR A N 1
ATOM 1503 C CA . THR A 1 188 ? -3.863 2.191 -14.977 1.00 93.00 188 THR A CA 1
ATOM 1504 C C . THR A 1 188 ? -3.913 0.694 -15.292 1.00 93.00 188 THR A C 1
ATOM 1506 O O . THR A 1 188 ? -3.968 -0.114 -14.365 1.00 93.00 188 THR A O 1
ATOM 1509 N N . LEU A 1 189 ? -3.906 0.311 -16.576 1.00 96.12 189 LEU A N 1
ATOM 1510 C CA . LEU A 1 189 ? -3.858 -1.086 -16.992 1.00 96.12 189 LEU A CA 1
ATOM 1511 C C . LEU A 1 189 ? -2.662 -1.806 -16.357 1.00 96.12 189 LEU A C 1
ATOM 1513 O O . LEU A 1 189 ? -1.514 -1.378 -16.474 1.00 96.12 189 LEU A O 1
ATOM 1517 N N . HIS A 1 190 ? -2.960 -2.920 -15.702 1.00 97.31 190 HIS A N 1
ATOM 1518 C CA . HIS A 1 190 ? -2.012 -3.737 -14.972 1.00 97.31 190 HIS A CA 1
ATOM 1519 C C . HIS A 1 190 ? -1.088 -4.517 -15.900 1.00 97.31 190 HIS A C 1
ATOM 1521 O O . HIS A 1 190 ? -1.516 -5.239 -16.802 1.00 97.31 190 HIS A O 1
ATOM 1527 N N . ASN A 1 191 ? 0.199 -4.424 -15.618 1.00 96.88 191 ASN A N 1
ATOM 1528 C CA . ASN A 1 191 ? 1.263 -5.104 -16.317 1.00 96.88 191 ASN A CA 1
ATOM 1529 C C . ASN A 1 191 ? 1.471 -6.499 -15.720 1.00 96.88 191 ASN A C 1
ATOM 1531 O O . ASN A 1 191 ? 2.223 -6.695 -14.761 1.00 96.88 191 ASN A O 1
ATOM 1535 N N . ARG A 1 192 ? 0.805 -7.484 -16.321 1.00 97.12 192 ARG A N 1
ATOM 1536 C CA . ARG A 1 192 ? 0.844 -8.889 -15.885 1.00 97.12 192 ARG A CA 1
ATOM 1537 C C . ARG A 1 192 ? 2.189 -9.579 -16.115 1.00 97.12 192 ARG A C 1
ATOM 1539 O O . ARG A 1 192 ? 2.433 -10.627 -15.529 1.00 97.12 192 ARG A O 1
ATOM 1546 N N . GLU A 1 193 ? 3.048 -9.013 -16.962 1.00 97.06 193 GLU A N 1
ATOM 1547 C CA . GLU A 1 193 ? 4.366 -9.582 -17.267 1.00 97.06 193 GLU A CA 1
ATOM 1548 C C . GLU A 1 193 ? 5.441 -9.160 -16.261 1.00 97.06 193 GLU A C 1
ATOM 1550 O O . GLU A 1 193 ? 6.468 -9.826 -16.139 1.00 97.06 193 GLU A O 1
ATOM 1555 N N . ALA A 1 194 ? 5.219 -8.065 -15.529 1.00 96.88 194 ALA A N 1
ATOM 1556 C CA . ALA A 1 194 ? 6.199 -7.555 -14.584 1.00 96.88 194 ALA A CA 1
ATOM 1557 C C . ALA A 1 194 ? 6.484 -8.578 -13.461 1.00 96.88 194 ALA A C 1
ATOM 1559 O O . ALA A 1 194 ? 5.541 -9.134 -12.890 1.00 96.88 194 ALA A O 1
ATOM 1560 N N . PRO A 1 195 ? 7.751 -8.802 -13.068 1.00 96.38 195 PRO A N 1
ATOM 1561 C CA . PRO A 1 195 ? 8.122 -9.718 -11.987 1.00 96.38 195 PRO A CA 1
ATOM 1562 C C . PRO A 1 195 ? 7.851 -9.101 -10.601 1.00 96.38 195 PRO A C 1
ATOM 1564 O O . PRO A 1 195 ? 8.755 -8.892 -9.795 1.00 96.38 195 PRO A O 1
ATOM 1567 N N . THR A 1 196 ? 6.595 -8.754 -10.322 1.00 97.12 196 THR A N 1
ATOM 1568 C CA . THR A 1 196 ? 6.160 -8.187 -9.040 1.00 97.12 196 THR A CA 1
ATOM 1569 C C . THR A 1 196 ? 5.688 -9.275 -8.087 1.00 97.12 196 THR A C 1
ATOM 1571 O O . THR A 1 196 ? 5.286 -10.367 -8.501 1.00 97.12 196 THR A O 1
ATOM 1574 N N . ARG A 1 197 ? 5.677 -8.966 -6.786 1.00 96.19 197 ARG A N 1
ATOM 1575 C CA . ARG A 1 197 ? 5.122 -9.885 -5.793 1.00 96.19 197 ARG A CA 1
ATOM 1576 C C . ARG A 1 197 ? 3.612 -10.051 -5.974 1.00 96.19 197 ARG A C 1
ATOM 1578 O O . ARG A 1 197 ? 3.126 -11.167 -5.860 1.00 96.19 197 ARG A O 1
ATOM 1585 N N . GLN A 1 198 ? 2.903 -8.987 -6.356 1.00 97.62 198 GLN A N 1
ATOM 1586 C CA . GLN A 1 198 ? 1.498 -9.064 -6.769 1.00 97.62 198 GLN A CA 1
ATOM 1587 C C . GLN A 1 198 ? 1.281 -10.103 -7.873 1.00 97.62 198 GLN A C 1
ATOM 1589 O O . GLN A 1 198 ? 0.449 -10.989 -7.715 1.00 97.62 198 GLN A O 1
ATOM 1594 N N . ASN A 1 199 ? 2.055 -10.069 -8.960 1.00 97.50 199 ASN A N 1
ATOM 1595 C CA . ASN A 1 199 ? 1.883 -11.039 -10.042 1.00 97.50 199 ASN A CA 1
ATOM 1596 C C . ASN A 1 199 ? 2.213 -12.469 -9.603 1.00 97.50 199 ASN A C 1
ATOM 1598 O O . ASN A 1 199 ? 1.500 -13.399 -9.979 1.00 97.50 199 ASN A O 1
ATOM 1602 N N . LEU A 1 200 ? 3.250 -12.642 -8.782 1.00 96.31 200 LEU A N 1
ATOM 1603 C CA . LEU A 1 200 ? 3.656 -13.953 -8.283 1.00 96.31 200 LEU A CA 1
ATOM 1604 C C . LEU A 1 200 ? 2.604 -14.580 -7.355 1.00 96.31 200 LEU A C 1
ATOM 1606 O O . LEU A 1 200 ? 2.241 -15.738 -7.534 1.00 96.31 200 LEU A O 1
ATOM 1610 N N . GLU A 1 201 ? 2.115 -13.822 -6.377 1.00 97.00 201 GLU A N 1
ATOM 1611 C CA . GLU A 1 201 ? 1.252 -14.338 -5.306 1.00 97.00 201 GLU A CA 1
ATOM 1612 C C . GLU A 1 201 ? -0.238 -14.318 -5.692 1.00 97.00 201 GLU A C 1
ATOM 1614 O O . GLU A 1 201 ? -1.029 -15.106 -5.174 1.00 97.00 201 GLU A O 1
ATOM 1619 N N . CYS A 1 202 ? -0.636 -13.431 -6.612 1.00 97.50 202 CYS A N 1
ATOM 1620 C CA . CYS A 1 202 ? -2.018 -13.266 -7.072 1.00 97.50 202 CYS A CA 1
ATOM 1621 C C . CYS A 1 202 ? -2.270 -13.820 -8.483 1.00 97.50 202 CYS A C 1
ATOM 1623 O O . CYS A 1 202 ? -3.261 -13.451 -9.112 1.00 97.50 202 CYS A O 1
ATOM 1625 N N . ASN A 1 203 ? -1.405 -14.699 -9.001 1.00 97.06 203 ASN A N 1
ATOM 1626 C CA . ASN A 1 203 ? -1.540 -15.306 -10.335 1.00 97.06 203 ASN A CA 1
ATOM 1627 C C . ASN A 1 203 ? -1.701 -14.269 -11.469 1.00 97.06 203 ASN A C 1
ATOM 1629 O O . ASN A 1 203 ? -2.529 -14.431 -12.366 1.00 97.06 203 ASN A O 1
ATOM 1633 N N . GLY A 1 204 ? -0.943 -13.173 -11.405 1.00 96.94 204 GLY A N 1
ATOM 1634 C CA . GLY A 1 204 ? -0.964 -12.103 -12.407 1.00 96.94 204 GLY A CA 1
ATOM 1635 C C . GLY A 1 204 ? -2.175 -11.164 -12.344 1.00 96.94 204 GLY A C 1
ATOM 1636 O O . GLY A 1 204 ? -2.323 -10.326 -13.232 1.00 96.94 204 GLY A O 1
ATOM 1637 N N . LYS A 1 205 ? -3.055 -11.292 -11.342 1.00 97.94 205 LYS A N 1
ATOM 1638 C CA . LYS A 1 205 ? -4.210 -10.398 -11.175 1.00 97.94 205 LYS A CA 1
ATOM 1639 C C . LYS A 1 205 ? -3.786 -9.010 -10.707 1.00 97.94 205 LYS A C 1
ATOM 1641 O O . LYS A 1 205 ? -2.929 -8.878 -9.828 1.00 97.94 205 LYS A O 1
ATOM 1646 N N . SER A 1 206 ? -4.451 -7.984 -11.233 1.00 97.50 206 SER A N 1
ATOM 1647 C CA . SER A 1 206 ? -4.283 -6.619 -10.742 1.00 97.50 206 SER A CA 1
ATOM 1648 C C . SER A 1 206 ? -4.813 -6.458 -9.320 1.00 97.50 206 SER A C 1
ATOM 1650 O O . SER A 1 206 ? -5.689 -7.205 -8.873 1.00 97.50 206 SER A O 1
ATOM 1652 N N . ALA A 1 207 ? -4.336 -5.428 -8.620 1.00 97.31 207 ALA A N 1
ATOM 1653 C CA . ALA A 1 207 ? -4.894 -5.047 -7.328 1.00 97.31 207 ALA A CA 1
ATOM 1654 C C . ALA A 1 207 ? -6.424 -4.853 -7.378 1.00 97.31 207 ALA A C 1
ATOM 1656 O O . ALA A 1 207 ? -7.148 -5.341 -6.510 1.00 97.31 207 ALA A O 1
ATOM 1657 N N . TRP A 1 208 ? -6.942 -4.195 -8.422 1.00 95.62 208 TRP A N 1
ATOM 1658 C CA . TRP A 1 208 ? -8.383 -3.979 -8.571 1.00 95.62 208 TRP A CA 1
ATOM 1659 C C . TRP A 1 208 ? -9.172 -5.257 -8.893 1.00 95.62 208 TRP A C 1
ATOM 1661 O O . TRP A 1 208 ? -10.294 -5.398 -8.413 1.00 95.62 208 TRP A O 1
ATOM 1671 N N . GLU A 1 209 ? -8.607 -6.210 -9.641 1.00 97.06 209 GLU A N 1
ATOM 1672 C CA . GLU A 1 209 ? -9.233 -7.527 -9.844 1.00 97.06 209 GLU A CA 1
ATOM 1673 C C . GLU A 1 209 ? -9.438 -8.254 -8.512 1.00 97.06 209 GLU A C 1
ATOM 1675 O O . GLU A 1 209 ? -10.546 -8.708 -8.226 1.00 97.06 209 GLU A O 1
ATOM 1680 N N . VAL A 1 210 ? -8.400 -8.299 -7.671 1.00 97.69 210 VAL A N 1
ATOM 1681 C CA . VAL A 1 210 ? -8.468 -8.940 -6.348 1.00 97.69 210 VAL A CA 1
ATOM 1682 C C . VAL A 1 210 ? -9.511 -8.257 -5.459 1.00 97.69 210 VAL A C 1
ATOM 1684 O O . VAL A 1 210 ? -10.321 -8.935 -4.831 1.00 97.69 210 VAL A O 1
ATOM 1687 N N . ILE A 1 211 ? -9.554 -6.919 -5.451 1.00 96.25 211 ILE A N 1
ATOM 1688 C CA . ILE A 1 211 ? -10.549 -6.162 -4.676 1.00 96.25 211 ILE A CA 1
ATOM 1689 C C . ILE A 1 211 ? -11.976 -6.484 -5.136 1.00 96.25 211 ILE A C 1
ATOM 1691 O O . ILE A 1 211 ? -12.845 -6.712 -4.298 1.00 96.25 211 ILE A O 1
ATOM 1695 N N . ARG A 1 212 ? -12.242 -6.535 -6.448 1.00 95.06 212 ARG A N 1
ATOM 1696 C CA . ARG A 1 212 ? -13.595 -6.812 -6.971 1.00 95.06 212 ARG A CA 1
ATOM 1697 C C . ARG A 1 212 ? -14.075 -8.237 -6.706 1.00 95.06 212 ARG A C 1
ATOM 1699 O O . ARG A 1 212 ? -15.279 -8.476 -6.636 1.00 95.06 212 ARG A O 1
ATOM 1706 N N . GLU A 1 213 ? -13.153 -9.183 -6.573 1.00 95.81 213 GLU A N 1
ATOM 1707 C CA . GLU A 1 213 ? -13.465 -10.564 -6.205 1.00 95.81 213 GLU A CA 1
ATOM 1708 C C . GLU A 1 213 ? -13.722 -10.746 -4.702 1.00 95.81 213 GLU A C 1
ATOM 1710 O O . GLU A 1 213 ? -14.308 -11.760 -4.309 1.00 95.81 213 GLU A O 1
ATOM 1715 N N . HIS A 1 214 ? -13.319 -9.780 -3.872 1.00 95.94 214 HIS A N 1
ATOM 1716 C CA . HIS A 1 214 ? -13.480 -9.831 -2.425 1.00 95.94 214 HIS A CA 1
ATOM 1717 C C . HIS A 1 214 ? -14.943 -9.619 -1.998 1.00 95.94 214 HIS A C 1
ATOM 1719 O O . HIS A 1 214 ? -15.699 -8.860 -2.611 1.00 95.94 214 HIS A O 1
ATOM 1725 N N . GLU A 1 215 ? -15.345 -10.267 -0.903 1.00 94.38 215 GLU A N 1
ATOM 1726 C CA . GLU A 1 215 ? -16.724 -10.225 -0.400 1.00 94.38 215 GLU A CA 1
ATOM 1727 C C . GLU A 1 215 ? -17.174 -8.812 -0.014 1.00 94.38 215 GLU A C 1
ATOM 1729 O O . GLU A 1 215 ? -18.321 -8.455 -0.257 1.00 94.38 215 GLU A O 1
ATOM 1734 N N . ASP A 1 216 ? -16.276 -7.971 0.499 1.00 92.56 216 ASP A N 1
ATOM 1735 C CA . ASP A 1 216 ? -16.594 -6.561 0.776 1.00 92.56 216 ASP A CA 1
ATOM 1736 C C . ASP A 1 216 ? -17.057 -5.811 -0.464 1.00 92.56 216 ASP A C 1
ATOM 1738 O O . ASP A 1 216 ? -17.942 -4.970 -0.365 1.00 92.56 216 ASP A O 1
ATOM 1742 N N . TYR A 1 217 ? -16.481 -6.110 -1.630 1.00 93.06 217 TYR A N 1
ATOM 1743 C CA . TYR A 1 217 ? -16.904 -5.478 -2.871 1.00 93.06 217 TYR A CA 1
ATOM 1744 C C . TYR A 1 217 ? -18.254 -6.021 -3.315 1.00 93.06 217 TYR A C 1
ATOM 1746 O O . TYR A 1 217 ? -19.186 -5.247 -3.523 1.00 93.06 217 TYR A O 1
ATOM 1754 N N . LYS A 1 218 ? -18.398 -7.347 -3.386 1.00 92.81 218 LYS A N 1
ATOM 1755 C CA . LYS A 1 218 ? -19.648 -7.992 -3.821 1.00 92.81 218 LYS A CA 1
ATOM 1756 C C . LYS A 1 218 ? -20.849 -7.618 -2.954 1.00 92.81 218 LYS A C 1
ATOM 1758 O O . LYS A 1 218 ? -21.954 -7.507 -3.473 1.00 92.81 218 LYS A O 1
ATOM 1763 N N . ASN A 1 219 ? -20.622 -7.432 -1.654 1.00 90.62 219 ASN A N 1
ATOM 1764 C CA . ASN A 1 219 ? -21.659 -7.105 -0.679 1.00 90.62 219 ASN A CA 1
ATOM 1765 C C . ASN A 1 219 ? -21.792 -5.595 -0.421 1.00 90.62 219 ASN A C 1
ATOM 1767 O O . ASN A 1 219 ? -22.614 -5.196 0.403 1.00 90.62 219 ASN A O 1
ATOM 1771 N N . SER A 1 220 ? -20.997 -4.747 -1.085 1.00 87.12 220 SER A N 1
ATOM 1772 C CA . SER A 1 220 ? -21.086 -3.298 -0.888 1.00 87.12 220 SER A CA 1
ATOM 1773 C C . SER A 1 220 ? -22.301 -2.692 -1.588 1.00 87.12 220 SER A C 1
ATOM 1775 O O . SER A 1 220 ? -22.689 -3.099 -2.686 1.00 87.12 220 SER A O 1
ATOM 1777 N N . ASP A 1 221 ? -22.890 -1.678 -0.953 1.00 81.31 221 ASP A N 1
ATOM 1778 C CA . ASP A 1 221 ? -23.969 -0.888 -1.541 1.00 81.31 221 ASP A CA 1
ATOM 1779 C C . ASP A 1 221 ? -23.422 0.009 -2.666 1.00 81.31 221 ASP A C 1
ATOM 1781 O O . ASP A 1 221 ? -22.290 0.500 -2.625 1.00 81.31 221 ASP A O 1
ATOM 1785 N N . THR A 1 222 ? -24.226 0.198 -3.705 1.00 80.12 222 THR A N 1
ATOM 1786 C CA . THR A 1 222 ? -23.926 1.069 -4.849 1.00 80.12 222 THR A CA 1
ATOM 1787 C C . THR A 1 222 ? -24.443 2.495 -4.660 1.00 80.12 222 THR A C 1
ATOM 1789 O O . THR A 1 222 ? -24.196 3.342 -5.521 1.00 80.12 222 THR A O 1
ATOM 1792 N N . ALA A 1 223 ? -25.150 2.767 -3.558 1.00 80.31 223 ALA A N 1
ATOM 1793 C CA . ALA A 1 223 ? -25.665 4.087 -3.230 1.00 80.31 223 ALA A CA 1
ATOM 1794 C C . ALA A 1 223 ? -24.558 5.154 -3.213 1.00 80.31 223 ALA A C 1
ATOM 1796 O O . ALA A 1 223 ? -23.446 4.934 -2.728 1.00 80.31 223 ALA A O 1
ATOM 1797 N N . ALA A 1 224 ? -24.880 6.333 -3.748 1.00 77.25 224 ALA A N 1
ATOM 1798 C CA . ALA A 1 224 ? -24.008 7.494 -3.654 1.00 77.25 224 ALA A CA 1
ATOM 1799 C C . ALA A 1 224 ? -23.984 7.992 -2.203 1.00 77.25 224 ALA A C 1
ATOM 1801 O O . ALA A 1 224 ? -25.034 8.158 -1.581 1.00 77.25 224 ALA A O 1
ATOM 1802 N N . ILE A 1 225 ? -22.783 8.210 -1.672 1.00 81.06 225 ILE A N 1
ATOM 1803 C CA . ILE A 1 225 ? -22.567 8.673 -0.303 1.00 81.06 225 ILE A CA 1
ATOM 1804 C C . ILE A 1 225 ? -21.945 10.057 -0.386 1.00 81.06 225 ILE A C 1
ATOM 1806 O O . ILE A 1 225 ? -20.841 10.213 -0.906 1.00 81.06 225 ILE A O 1
ATOM 1810 N N . ASP A 1 226 ? -22.677 11.049 0.113 1.00 82.81 226 ASP A N 1
ATOM 1811 C CA . ASP A 1 226 ? -22.283 12.456 0.011 1.00 82.81 226 ASP A CA 1
ATOM 1812 C C . ASP A 1 226 ? -21.192 12.843 1.022 1.00 82.81 226 ASP A C 1
ATOM 1814 O O . ASP A 1 226 ? -20.406 13.752 0.760 1.00 82.81 226 ASP A O 1
ATOM 1818 N N . ASP A 1 227 ? -21.123 12.152 2.168 1.00 88.19 227 ASP A N 1
ATOM 1819 C CA . ASP A 1 227 ? -20.133 12.400 3.221 1.00 88.19 227 ASP A CA 1
ATOM 1820 C C . ASP A 1 227 ? -19.347 11.130 3.565 1.00 88.19 227 ASP A C 1
ATOM 1822 O O . ASP A 1 227 ? -19.874 10.174 4.137 1.00 88.19 227 ASP A O 1
ATOM 1826 N N . THR A 1 228 ? -18.059 11.145 3.231 1.00 89.38 228 THR A N 1
ATOM 1827 C CA . THR A 1 228 ? -17.110 10.062 3.511 1.00 89.38 228 THR A CA 1
ATOM 1828 C C . THR A 1 228 ? -16.217 10.360 4.720 1.00 89.38 228 THR A C 1
ATOM 1830 O O . THR A 1 228 ? -15.185 9.710 4.894 1.00 89.38 228 THR A O 1
ATOM 1833 N N . THR A 1 229 ? -16.549 11.373 5.528 1.00 92.25 229 THR A N 1
ATOM 1834 C CA . THR A 1 229 ? -15.773 11.754 6.713 1.00 92.25 229 THR A CA 1
ATOM 1835 C C . THR A 1 229 ? -15.913 10.684 7.803 1.00 92.25 229 THR A C 1
ATOM 1837 O O . THR A 1 229 ? -17.022 10.460 8.296 1.00 92.25 229 THR A O 1
ATOM 1840 N N . PRO A 1 230 ? -14.814 10.033 8.235 1.00 92.75 230 PRO A N 1
ATOM 1841 C CA . PRO A 1 230 ? -14.884 9.010 9.268 1.00 92.75 230 PRO A CA 1
ATOM 1842 C C . PRO A 1 230 ? -15.273 9.617 10.615 1.00 92.75 230 PRO A C 1
ATOM 1844 O O . PRO A 1 230 ? -14.712 10.625 11.058 1.00 92.75 230 PRO A O 1
ATOM 1847 N N . LYS A 1 231 ? -16.181 8.951 11.328 1.00 94.94 231 LYS A N 1
ATOM 1848 C CA . LYS A 1 231 ? -16.454 9.258 12.736 1.00 94.94 231 LYS A CA 1
ATOM 1849 C C . LYS A 1 231 ? -15.331 8.690 13.593 1.00 94.94 231 LYS A C 1
ATOM 1851 O O . LYS A 1 231 ? -15.108 7.486 13.585 1.00 94.94 231 LYS A O 1
ATOM 1856 N N . ILE A 1 232 ? -14.633 9.538 14.345 1.00 95.31 232 ILE A N 1
ATOM 1857 C CA . ILE A 1 232 ? -13.552 9.092 15.233 1.00 95.31 232 ILE A CA 1
ATOM 1858 C C . ILE A 1 232 ? -14.054 9.065 16.673 1.00 95.31 232 ILE A C 1
ATOM 1860 O O . ILE A 1 232 ? -14.478 10.090 17.211 1.00 95.31 232 ILE A O 1
ATOM 1864 N N . ARG A 1 233 ? -13.967 7.898 17.311 1.00 95.69 233 ARG A N 1
ATOM 1865 C CA . ARG A 1 233 ? -14.282 7.709 18.730 1.00 95.69 233 ARG A CA 1
ATOM 1866 C C . ARG A 1 233 ? -13.040 7.295 19.490 1.00 95.69 233 ARG A C 1
ATOM 1868 O O . ARG A 1 233 ? -12.263 6.473 19.027 1.00 95.69 233 ARG A O 1
ATOM 1875 N N . PHE A 1 234 ? -12.888 7.826 20.693 1.00 95.00 234 PHE A N 1
ATOM 1876 C CA . PHE A 1 2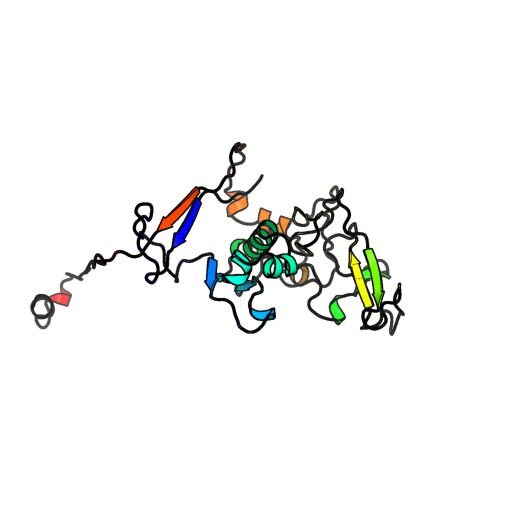34 ? -11.822 7.432 21.604 1.00 95.00 234 PHE A CA 1
ATOM 1877 C C . PHE A 1 234 ? -12.429 6.633 22.745 1.00 95.00 234 PHE A C 1
ATOM 1879 O O . PHE A 1 234 ? -13.371 7.105 23.381 1.00 95.00 234 PHE A O 1
ATOM 1886 N N . VAL A 1 235 ? -11.895 5.446 23.006 1.00 93.94 235 VAL A N 1
ATOM 1887 C CA . VAL A 1 235 ? -12.360 4.563 24.081 1.00 93.94 235 VAL A CA 1
ATOM 1888 C C . VAL A 1 235 ? -11.220 4.232 25.027 1.00 93.94 235 VAL A C 1
ATOM 1890 O O . VAL A 1 235 ? -10.048 4.273 24.652 1.00 93.94 235 VAL A O 1
ATOM 1893 N N . ARG A 1 236 ? -11.544 3.920 26.279 1.00 90.38 236 ARG A N 1
ATOM 1894 C CA . ARG A 1 236 ? -10.561 3.523 27.286 1.00 90.38 236 ARG A CA 1
ATOM 1895 C C . ARG A 1 236 ? -11.063 2.329 28.082 1.00 90.38 236 ARG A C 1
ATOM 1897 O O . ARG A 1 236 ? -12.252 2.209 28.370 1.00 90.38 236 ARG A O 1
ATOM 1904 N N . GLU A 1 237 ? -10.138 1.453 28.464 1.00 83.75 237 GLU A N 1
ATOM 1905 C CA . GLU A 1 237 ? -10.457 0.345 29.358 1.00 83.75 237 GLU A CA 1
ATOM 1906 C C . GLU A 1 237 ? -11.017 0.867 30.689 1.00 83.75 237 GLU A C 1
ATOM 1908 O O . GLU A 1 237 ? -10.474 1.805 31.291 1.00 83.75 237 GLU A O 1
ATOM 1913 N N . LYS A 1 238 ? -12.110 0.247 31.142 1.00 74.31 238 LYS A N 1
ATOM 1914 C CA . LYS A 1 238 ? -12.803 0.635 32.371 1.00 74.31 238 LYS A CA 1
ATOM 1915 C C . LYS A 1 238 ? -11.846 0.568 33.553 1.00 74.31 238 LYS A C 1
ATOM 1917 O O . LYS A 1 238 ? -11.145 -0.421 33.748 1.00 74.31 238 LYS A O 1
ATOM 1922 N N . TYR A 1 239 ? -11.884 1.597 34.396 1.00 66.94 239 TYR A N 1
ATOM 1923 C CA . TYR A 1 239 ? -11.137 1.611 35.658 1.00 66.94 239 TYR A CA 1
ATOM 1924 C C . TYR A 1 239 ? -11.553 0.447 36.587 1.00 66.94 239 TYR A C 1
ATOM 1926 O O . TYR A 1 239 ? -10.758 -0.013 37.402 1.00 66.94 239 TYR A O 1
ATOM 1934 N N . HIS A 1 240 ? -12.769 -0.084 36.401 1.00 68.81 240 HIS A N 1
ATOM 1935 C CA . HIS A 1 240 ? -13.264 -1.295 37.051 1.00 68.81 240 HIS A CA 1
ATOM 1936 C C . HIS A 1 240 ? -13.785 -2.297 36.004 1.00 68.81 240 HIS A C 1
ATOM 1938 O O . HIS A 1 240 ? -14.854 -2.063 35.428 1.00 68.81 240 HIS A O 1
ATOM 1944 N N . PRO A 1 241 ? -13.064 -3.401 35.726 1.00 66.44 241 PRO A N 1
ATOM 1945 C CA . PRO A 1 241 ? -13.535 -4.411 34.786 1.00 66.44 241 PRO A CA 1
ATOM 1946 C C . PRO A 1 241 ? -14.806 -5.079 35.326 1.00 66.44 241 PRO A C 1
ATOM 1948 O O . PRO A 1 241 ? -14.877 -5.462 36.494 1.00 66.44 241 PRO A O 1
ATOM 1951 N N . LYS A 1 242 ? -15.824 -5.235 34.472 1.00 66.25 242 LYS A N 1
ATOM 1952 C CA . LYS A 1 242 ? -16.995 -6.060 34.793 1.00 66.25 242 LYS A CA 1
ATOM 1953 C C . LYS A 1 242 ? -16.622 -7.522 34.554 1.00 66.25 242 LYS A C 1
ATOM 1955 O O . LYS A 1 242 ? -16.580 -7.960 33.411 1.00 66.25 242 LYS A O 1
ATOM 1960 N N . ILE A 1 243 ? -16.335 -8.258 35.622 1.00 72.62 243 ILE A N 1
ATOM 1961 C CA . ILE A 1 243 ? -16.053 -9.696 35.552 1.00 72.62 243 ILE A CA 1
ATOM 1962 C C . ILE A 1 243 ? -17.390 -10.441 35.548 1.00 72.62 243 ILE A C 1
ATOM 1964 O O . ILE A 1 243 ? -18.163 -10.330 36.498 1.00 72.62 243 ILE A O 1
ATOM 1968 N N . VAL A 1 244 ? -17.663 -11.189 34.478 1.00 77.44 244 VAL A N 1
ATOM 1969 C CA . VAL A 1 244 ? -18.817 -12.092 34.390 1.00 77.44 244 VAL A CA 1
ATOM 1970 C C . VAL A 1 244 ? -18.300 -13.520 34.483 1.00 77.44 244 VAL A C 1
ATOM 1972 O O . VAL A 1 244 ? -17.561 -13.977 33.616 1.00 77.44 244 VAL A O 1
ATOM 1975 N N . LEU A 1 245 ? -18.672 -14.217 35.553 1.00 79.88 245 LEU A N 1
ATOM 1976 C CA . LEU A 1 245 ? -18.342 -15.622 35.752 1.00 79.88 245 LEU A CA 1
ATOM 1977 C C . LEU A 1 245 ? -19.484 -16.474 35.186 1.00 79.88 245 LEU A C 1
ATOM 1979 O O . LEU A 1 245 ? -20.608 -16.407 35.683 1.00 79.88 245 LEU A O 1
ATOM 1983 N N . VAL A 1 246 ? -19.204 -17.267 34.154 1.00 80.88 246 VAL A N 1
ATOM 1984 C CA . VAL A 1 246 ? -20.157 -18.246 33.616 1.00 80.88 246 VAL A CA 1
ATOM 1985 C C . VAL A 1 246 ? -19.789 -19.612 34.179 1.00 80.88 246 VAL A C 1
ATOM 1987 O O . VAL A 1 246 ? -18.684 -20.102 33.958 1.00 80.88 246 VAL A O 1
ATOM 1990 N N . LEU A 1 247 ? -20.702 -20.201 34.948 1.00 79.69 247 LEU A N 1
ATOM 1991 C CA . LEU A 1 247 ? -20.497 -21.472 35.638 1.00 79.69 247 LEU A CA 1
ATOM 1992 C C . LEU A 1 247 ? -21.367 -22.557 35.013 1.00 79.69 247 LEU A C 1
ATOM 1994 O O . LEU A 1 247 ? -22.572 -22.369 34.843 1.00 79.69 247 LEU A O 1
ATOM 1998 N N . ASP A 1 248 ? -20.759 -23.709 34.739 1.00 77.12 248 ASP A N 1
ATOM 1999 C CA . ASP A 1 248 ? -21.506 -24.908 34.383 1.00 77.12 248 ASP A CA 1
ATOM 2000 C C . ASP A 1 248 ? -22.308 -25.400 35.599 1.00 77.12 248 ASP A C 1
ATOM 2002 O O . ASP A 1 248 ? -21.781 -25.567 36.704 1.00 77.12 248 ASP A O 1
ATOM 2006 N N . VAL A 1 249 ? -23.605 -25.620 35.384 1.00 79.38 249 VAL A N 1
ATOM 2007 C CA . VAL A 1 249 ? -24.535 -26.173 36.370 1.00 79.38 249 VAL A CA 1
ATOM 2008 C C . VAL A 1 249 ? -25.072 -27.550 35.965 1.00 79.38 249 VAL A C 1
ATOM 2010 O O . VAL A 1 249 ? -26.038 -28.032 36.560 1.00 79.38 249 VAL A O 1
ATOM 2013 N N . SER A 1 250 ? -24.422 -28.229 35.024 1.00 83.12 250 SER A N 1
ATOM 2014 C CA . SER A 1 250 ? -24.726 -29.604 34.628 1.00 83.12 250 SER A CA 1
ATOM 2015 C C . SER A 1 250 ? -24.591 -30.597 35.787 1.00 83.12 250 SER A C 1
ATOM 2017 O O . SER A 1 250 ? -23.969 -30.322 36.813 1.00 83.12 250 SER A O 1
ATOM 2019 N N . GLU A 1 251 ? -25.218 -31.767 35.673 1.00 78.19 251 GLU A N 1
ATOM 2020 C CA . GLU A 1 251 ? -25.307 -32.759 36.754 1.00 78.19 251 GLU A CA 1
ATOM 2021 C C . GLU A 1 251 ? -23.935 -33.280 37.222 1.00 78.19 251 GLU A C 1
ATOM 2023 O O . GLU A 1 251 ? -23.745 -33.512 38.416 1.00 78.19 251 GLU A O 1
ATOM 2028 N N . SER A 1 252 ? -22.938 -33.318 36.331 1.00 79.75 252 SER A N 1
ATOM 2029 C CA . SER A 1 252 ? -21.545 -33.694 36.633 1.00 79.75 252 SER A CA 1
ATOM 2030 C C . SER A 1 252 ? -20.874 -32.784 37.678 1.00 79.75 252 SER A C 1
ATOM 2032 O O . SER A 1 252 ? -19.936 -33.191 38.365 1.00 79.75 252 SER A O 1
ATOM 2034 N N . MET A 1 253 ? -21.392 -31.568 37.875 1.00 76.62 253 MET A N 1
ATOM 2035 C CA . MET A 1 253 ? -20.922 -30.626 38.895 1.00 76.62 253 MET A CA 1
ATOM 2036 C C . MET A 1 253 ? -21.444 -30.945 40.314 1.00 76.62 253 MET A C 1
ATOM 2038 O O . MET A 1 253 ? -21.044 -30.286 41.280 1.00 76.62 253 MET A O 1
ATOM 2042 N N . ASN A 1 254 ? -22.325 -31.948 40.472 1.00 71.31 254 ASN A N 1
ATOM 2043 C CA . ASN A 1 254 ? -22.747 -32.474 41.782 1.00 71.31 254 ASN A CA 1
ATOM 2044 C C . ASN A 1 254 ? -21.756 -33.478 42.381 1.00 71.31 254 ASN A C 1
ATOM 2046 O O . ASN A 1 254 ? -21.794 -33.710 43.591 1.00 71.31 254 ASN A O 1
ATOM 2050 N N . GLU A 1 255 ? -20.858 -34.043 41.576 1.00 73.81 255 GLU A N 1
ATOM 2051 C CA . GLU A 1 255 ? -19.824 -34.940 42.085 1.00 73.81 255 GLU A CA 1
ATOM 2052 C C . GLU A 1 255 ? -18.806 -34.179 42.949 1.00 73.81 255 GLU A C 1
ATOM 2054 O O . GLU A 1 255 ? -18.478 -33.015 42.699 1.00 73.81 255 GLU A O 1
ATOM 2059 N N . ASP A 1 256 ? -18.321 -34.830 44.009 1.00 70.56 256 ASP A N 1
ATOM 2060 C CA . ASP A 1 256 ? -17.274 -34.337 44.920 1.00 70.56 256 ASP A CA 1
ATOM 2061 C C . ASP A 1 256 ? -17.495 -32.942 45.523 1.00 70.56 256 ASP A C 1
ATOM 2063 O O . ASP A 1 256 ? -16.545 -32.266 45.943 1.00 70.56 256 ASP A O 1
ATOM 2067 N N . ARG A 1 257 ? -18.759 -32.500 45.595 1.00 65.12 257 ARG A N 1
ATOM 2068 C CA . ARG A 1 257 ? -19.140 -31.171 46.098 1.00 65.12 257 ARG A CA 1
ATOM 2069 C C . ARG A 1 257 ? -18.435 -30.032 45.350 1.00 65.12 257 ARG A C 1
ATOM 2071 O O . ARG A 1 257 ? -18.211 -28.972 45.937 1.00 65.12 257 ARG A O 1
ATOM 2078 N N . LYS A 1 258 ? -18.094 -30.225 44.068 1.00 67.19 258 LYS A N 1
ATOM 2079 C CA . LYS A 1 258 ? -17.407 -29.220 43.234 1.00 67.19 258 LYS A CA 1
ATOM 2080 C C . LYS A 1 258 ? -18.147 -27.879 43.252 1.00 67.19 258 LYS A C 1
ATOM 2082 O O . LYS A 1 258 ? -17.523 -26.854 43.500 1.00 67.19 258 LYS A O 1
ATOM 2087 N N . ARG A 1 259 ? -19.483 -27.898 43.154 1.00 64.69 259 ARG A N 1
ATOM 2088 C CA . ARG A 1 259 ? -20.335 -26.704 43.327 1.00 64.69 259 ARG A CA 1
ATOM 2089 C C . ARG A 1 259 ? -20.164 -25.978 44.663 1.00 64.69 259 ARG A C 1
ATOM 2091 O O . ARG A 1 259 ? -20.129 -24.758 44.679 1.00 64.69 259 ARG A O 1
ATOM 2098 N N . ILE A 1 260 ? -20.064 -26.700 45.779 1.00 61.44 260 ILE A N 1
ATOM 2099 C CA . ILE A 1 260 ? -19.983 -26.091 47.120 1.00 61.44 260 ILE A CA 1
ATOM 2100 C C . ILE A 1 260 ? -18.604 -25.458 47.343 1.00 61.44 260 ILE A C 1
ATOM 2102 O O . ILE A 1 260 ? -18.512 -24.395 47.944 1.00 61.44 260 ILE A O 1
ATOM 2106 N N . LYS A 1 261 ? -17.540 -26.080 46.820 1.00 61.25 261 LYS A N 1
ATOM 2107 C CA . LYS A 1 261 ? -16.162 -25.568 46.918 1.00 61.25 261 LYS A CA 1
ATOM 2108 C C . LYS A 1 261 ? -15.906 -24.308 46.082 1.00 61.25 261 LYS A C 1
ATOM 2110 O O . LYS A 1 261 ? -14.915 -23.640 46.320 1.00 61.25 261 LYS A O 1
ATOM 2115 N N . LEU A 1 262 ? -16.756 -24.028 45.095 1.00 62.38 262 LEU A N 1
ATOM 2116 C CA . LEU A 1 262 ? -16.630 -22.890 44.175 1.00 62.38 262 LEU A CA 1
ATOM 2117 C C . LEU A 1 262 ? -17.381 -21.633 44.642 1.00 62.38 262 LEU A C 1
ATOM 2119 O O . LEU A 1 262 ? -17.159 -20.560 44.092 1.00 62.38 262 LEU A O 1
ATOM 2123 N N . VAL A 1 263 ? -18.294 -21.768 45.611 1.00 60.84 263 VAL A N 1
ATOM 2124 C CA . VAL A 1 263 ? -19.118 -20.666 46.148 1.00 60.84 263 VAL A CA 1
ATOM 2125 C C . VAL A 1 263 ? -18.535 -20.097 47.458 1.00 60.84 263 VAL A C 1
ATOM 2127 O O . VAL A 1 263 ? -18.988 -19.052 47.919 1.00 60.84 263 VAL A O 1
ATOM 2130 N N . GLN A 1 264 ? -17.538 -20.767 48.049 1.00 48.16 264 GLN A N 1
ATOM 2131 C CA . GLN A 1 264 ? -16.751 -20.295 49.201 1.00 48.16 264 GLN A CA 1
ATOM 2132 C C . GLN A 1 264 ? -15.477 -19.591 48.743 1.00 48.16 264 GLN A C 1
ATOM 2134 O O . GLN A 1 264 ? -15.106 -18.603 49.412 1.00 48.16 264 GLN A O 1
#

Sequence (264 aa):
QHFYFGEVIVLIPKTWSPKLHYGDVEQESIDTMDVLIGPKANKISSNAPYTLQMKGCGNMGEFIHLTDAFMKDDSEAEKYGPRGKVLVHEWGHYRFGLYDEYPLSDKDRFYISSYGFIEATRCSLEIDGELYNSETGNKGCEIVDGLPERACRFRAKSEKKSNYGSLMYKQNLEQITEFCTDDSTKGTLHNREAPTRQNLECNGKSAWEVIREHEDYKNSDTAAIDDTTPKIRFVREKYHPKIVLVLDVSESMNEDRKRIKLVQ

Organism: Capitella teleta (NCBI:txid283909)

InterPro domains:
  IPR013642 Calcium-activated chloride channel, N-terminal [PF08434] (1-221)

pLDDT: mean 89.38, std 9.32, range [48.16, 97.94]

Radius of gyration: 24.48 Å; chains: 1; bounding box: 53×51×77 Å

Foldseek 3Di:
DDDFAAADEAEDDPPDDDDPQAAADDPDDPQPAQEDAAEDDPDLVVQQKAFQADPFFQDATRHIYHYPCCVPPPVSVLVQADPVLSVVLRVLCGRGVAAAQADPDLVLQWDQDPVRDIDGRFFFPLQDWWKAQQVPRHTDFDDDPSHGDSRIHTDGDQDCPACQGASSYRSRRNSPDHWAACPPVHSSDGDLRRPGPRNVRVVSHTSVRSVCPHPCNVPDDPDDDPDSDYHYHYYYHDPDDDDDDDDDPDPVCPPPVVVVVVVD